Protein AF-A0A940JFJ9-F1 (afdb_monomer_lite)

Secondary structure (DSSP, 8-state):
-EEEEE---SS--SEEEEGGGT-EEEEEETTEEEEEE---TT--SSEEEEEEE-SSEEEEEEEEEEEETTS-EEEEEEEEEEEE------EEE---TT---SS---SEEEEEESS-TT-EEEEEEEEEEEEEETTEEEEEEEEEETTT--EEEEEEETTEEEEEE--EETTTEEBPPEEEEEEETTPPTT-EEEPPPEEEP-TTS--EEEEEEEEEEEEEEEEEETTEEEEEEEEEEEEEEEE-TT-SS-EEEEEEEEEEETTTEEEEEEETTTTEEEEEEEEE-

pLDDT: mean 87.69, std 10.54, range [45.31, 98.44]

Structure (mmCIF, N/CA/C/O backbone):
data_AF-A0A940JFJ9-F1
#
_entry.id   AF-A0A940JFJ9-F1
#
loop_
_atom_site.group_PDB
_atom_site.id
_atom_site.type_symbol
_atom_site.label_atom_id
_atom_site.label_alt_id
_atom_site.label_comp_id
_atom_site.label_asym_id
_atom_site.label_entity_id
_atom_site.label_seq_id
_atom_site.pdbx_PDB_ins_code
_atom_site.Cartn_x
_atom_site.Cartn_y
_atom_site.Cartn_z
_atom_site.occupancy
_atom_site.B_iso_or_equiv
_atom_site.auth_seq_id
_atom_site.auth_comp_id
_atom_site.auth_asym_id
_atom_site.auth_atom_id
_atom_site.pdbx_PDB_model_num
ATOM 1 N N . GLY A 1 1 ? 22.884 16.851 -23.089 1.00 80.44 1 GLY A N 1
ATOM 2 C CA . GLY A 1 1 ? 22.013 16.119 -24.016 1.00 80.44 1 GLY A CA 1
ATOM 3 C C . GLY A 1 1 ? 21.448 14.901 -23.327 1.00 80.44 1 GLY A C 1
ATOM 4 O O . GLY A 1 1 ? 22.130 14.326 -22.488 1.00 80.44 1 GLY A O 1
ATOM 5 N N . GLN A 1 2 ? 20.221 14.538 -23.663 1.00 87.56 2 GLN A N 1
ATOM 6 C CA . GLN A 1 2 ? 19.547 13.307 -23.279 1.00 87.56 2 GLN A CA 1
ATOM 7 C C . GLN A 1 2 ? 19.287 12.516 -24.560 1.00 87.56 2 GLN A C 1
ATOM 9 O O . GLN A 1 2 ? 18.820 13.086 -25.545 1.00 87.56 2 GLN A O 1
ATOM 14 N N . ILE A 1 3 ? 19.615 11.227 -24.543 1.00 88.69 3 ILE A N 1
ATOM 15 C CA . ILE A 1 3 ? 19.214 10.278 -25.581 1.00 88.69 3 ILE A CA 1
ATOM 16 C C . ILE A 1 3 ? 18.091 9.434 -24.991 1.00 88.69 3 ILE A C 1
ATOM 18 O O . ILE A 1 3 ? 18.230 8.927 -23.878 1.00 88.69 3 ILE A O 1
ATOM 22 N N . ILE A 1 4 ? 16.993 9.309 -25.723 1.00 89.00 4 ILE A N 1
ATOM 23 C CA . ILE A 1 4 ? 15.856 8.471 -25.360 1.00 89.00 4 ILE A CA 1
ATOM 24 C C . ILE A 1 4 ? 15.692 7.439 -26.468 1.00 89.00 4 ILE A C 1
ATOM 26 O O . ILE A 1 4 ? 15.600 7.801 -27.641 1.00 89.00 4 ILE A O 1
ATOM 30 N N . PHE A 1 5 ? 15.660 6.172 -26.070 1.00 89.12 5 PHE A N 1
ATOM 31 C CA . PHE A 1 5 ? 15.259 5.061 -26.919 1.00 89.12 5 PHE A CA 1
ATOM 32 C C . PHE A 1 5 ? 13.958 4.493 -26.370 1.00 89.12 5 PHE A C 1
ATOM 34 O O . PHE A 1 5 ? 13.833 4.301 -25.159 1.00 89.12 5 PHE A O 1
ATOM 41 N N . GLN A 1 6 ? 13.015 4.207 -27.252 1.00 87.94 6 GLN A N 1
ATOM 42 C CA . GLN A 1 6 ? 11.819 3.440 -26.937 1.00 87.94 6 GLN A CA 1
ATOM 43 C C . GLN A 1 6 ? 11.786 2.247 -27.886 1.00 87.94 6 GLN A C 1
ATOM 45 O O . GLN A 1 6 ? 11.961 2.420 -29.084 1.00 87.94 6 GLN A O 1
ATOM 50 N N . ILE A 1 7 ? 11.625 1.047 -27.339 1.00 85.06 7 ILE A N 1
ATOM 51 C CA . ILE A 1 7 ? 11.418 -0.200 -28.078 1.00 85.06 7 ILE A CA 1
ATOM 52 C C . ILE A 1 7 ? 10.216 -0.847 -27.400 1.00 85.06 7 ILE A C 1
ATOM 54 O O . ILE A 1 7 ? 10.224 -0.979 -26.173 1.00 85.06 7 ILE A O 1
ATOM 58 N N . ALA A 1 8 ? 9.176 -1.180 -28.156 1.00 80.19 8 ALA A N 1
ATOM 59 C CA . ALA A 1 8 ? 7.998 -1.850 -27.621 1.00 80.19 8 ALA A CA 1
ATOM 60 C C . ALA A 1 8 ? 7.943 -3.272 -28.182 1.00 80.19 8 ALA A C 1
ATOM 62 O O . ALA A 1 8 ? 7.545 -3.485 -29.322 1.00 80.19 8 ALA A O 1
ATOM 63 N N . ASP A 1 9 ? 8.373 -4.223 -27.358 1.00 78.88 9 ASP A N 1
ATOM 64 C CA . ASP A 1 9 ? 8.372 -5.652 -27.653 1.00 78.88 9 ASP A CA 1
ATOM 65 C C . ASP A 1 9 ? 7.968 -6.419 -26.383 1.00 78.88 9 ASP A C 1
ATOM 67 O O . ASP A 1 9 ? 8.260 -5.973 -25.267 1.00 78.88 9 ASP A O 1
ATOM 71 N N . ASP A 1 10 ? 7.291 -7.553 -26.554 1.00 74.25 10 ASP A N 1
ATOM 72 C CA . ASP A 1 10 ? 6.872 -8.438 -25.462 1.00 74.25 10 ASP A CA 1
ATOM 73 C C . ASP A 1 10 ? 8.070 -9.212 -24.877 1.00 74.25 10 ASP A C 1
ATOM 75 O O . ASP A 1 10 ? 8.037 -9.602 -23.707 1.00 74.25 10 ASP A O 1
ATOM 79 N N . ASP A 1 11 ? 9.132 -9.419 -25.667 1.00 81.44 11 ASP A N 1
ATOM 80 C CA . ASP A 1 11 ? 10.350 -10.130 -25.255 1.00 81.44 11 ASP A CA 1
ATOM 81 C C . ASP A 1 11 ? 11.618 -9.437 -25.783 1.00 81.44 11 ASP A C 1
ATOM 83 O O . ASP A 1 11 ? 12.188 -9.798 -26.813 1.00 81.44 11 ASP A O 1
ATOM 87 N N . LEU A 1 12 ? 12.069 -8.402 -25.065 1.00 86.44 12 LEU A N 1
ATOM 88 C CA . LEU A 1 12 ? 13.264 -7.645 -25.436 1.00 86.44 12 LEU A CA 1
ATOM 89 C C . LEU A 1 12 ? 14.525 -8.530 -25.391 1.00 86.44 12 LEU A C 1
ATOM 91 O O . LEU A 1 12 ? 15.038 -8.863 -24.321 1.00 86.44 12 LEU A O 1
ATOM 95 N N . ALA A 1 13 ? 15.085 -8.830 -26.562 1.00 92.00 13 ALA A N 1
ATOM 96 C CA . ALA A 1 13 ? 16.265 -9.672 -26.738 1.00 92.00 13 ALA A CA 1
ATOM 97 C C . ALA A 1 13 ? 17.422 -8.962 -27.472 1.00 92.00 13 ALA A C 1
ATOM 99 O O . ALA A 1 13 ? 17.298 -7.859 -28.009 1.00 92.00 13 ALA A O 1
ATOM 100 N N . VAL A 1 14 ? 18.587 -9.613 -27.523 1.00 95.38 14 VAL A N 1
ATOM 101 C CA . VAL A 1 14 ? 19.676 -9.213 -28.431 1.00 95.38 14 VAL A CA 1
ATOM 102 C C . VAL A 1 14 ? 19.172 -9.337 -29.870 1.00 95.38 14 VAL A C 1
ATOM 104 O O . VAL A 1 14 ? 18.729 -10.406 -30.285 1.00 95.38 14 VAL A O 1
ATOM 107 N N . GLY A 1 15 ? 19.243 -8.251 -30.635 1.00 95.50 15 GLY A N 1
ATOM 108 C CA . GLY A 1 15 ? 18.590 -8.164 -31.938 1.00 95.50 15 GLY A CA 1
ATOM 109 C C . GLY A 1 15 ? 18.640 -6.760 -32.526 1.00 95.50 15 GLY A C 1
ATOM 110 O O . GLY A 1 15 ? 19.193 -5.844 -31.921 1.00 95.50 15 GLY A O 1
ATOM 111 N N . THR A 1 16 ? 18.094 -6.601 -33.730 1.00 95.00 16 THR A N 1
ATOM 112 C CA . THR A 1 16 ? 17.935 -5.294 -34.382 1.00 95.00 16 THR A CA 1
ATOM 113 C C . THR A 1 16 ? 16.458 -4.963 -34.472 1.00 95.00 16 THR A C 1
ATOM 115 O O . THR A 1 16 ? 15.696 -5.784 -34.967 1.00 95.00 16 THR A O 1
ATOM 118 N N . TYR A 1 17 ? 16.110 -3.766 -34.018 1.00 93.06 17 TYR A N 1
ATOM 119 C CA . TYR A 1 17 ? 14.763 -3.222 -33.954 1.00 93.06 17 TYR A CA 1
ATOM 120 C C . TYR A 1 17 ? 14.680 -2.012 -34.871 1.00 93.06 17 TYR A C 1
ATOM 122 O O . TYR A 1 17 ? 15.578 -1.164 -34.875 1.00 93.06 17 TYR A O 1
ATOM 130 N N . THR A 1 18 ? 13.614 -1.936 -35.645 1.00 91.94 18 THR A N 1
ATOM 131 C CA . THR A 1 18 ? 13.331 -0.862 -36.597 1.00 91.94 18 THR A CA 1
ATOM 132 C C . THR A 1 18 ? 12.047 -0.132 -36.215 1.00 91.94 18 THR A C 1
ATOM 134 O O . THR A 1 18 ? 11.383 -0.499 -35.248 1.00 91.94 18 THR A O 1
ATOM 137 N N . ASP A 1 19 ? 11.682 0.920 -36.944 1.00 81.00 19 ASP A N 1
ATOM 138 C CA . ASP A 1 19 ? 10.428 1.646 -36.693 1.00 81.00 19 ASP A CA 1
ATOM 139 C C . ASP A 1 19 ? 9.185 0.741 -36.843 1.00 81.00 19 ASP A C 1
ATOM 141 O O . ASP A 1 19 ? 8.209 0.904 -36.112 1.00 81.00 19 ASP A O 1
ATOM 145 N N . ASP A 1 20 ? 9.248 -0.281 -37.711 1.00 80.94 20 ASP A N 1
ATOM 146 C CA . ASP A 1 20 ? 8.206 -1.317 -37.816 1.00 80.94 20 ASP A CA 1
ATOM 147 C C . ASP A 1 20 ? 8.085 -2.148 -36.516 1.00 80.94 20 ASP A C 1
ATOM 149 O O . ASP A 1 20 ? 6.995 -2.615 -36.183 1.00 80.94 20 ASP A O 1
ATOM 153 N N . ASP A 1 21 ? 9.169 -2.246 -35.737 1.00 71.44 21 ASP A N 1
ATOM 154 C CA . ASP A 1 21 ? 9.233 -2.861 -34.400 1.00 71.44 21 ASP A CA 1
ATOM 155 C C . ASP A 1 21 ? 9.002 -1.826 -33.278 1.00 71.44 21 ASP A C 1
ATOM 157 O O . ASP A 1 21 ? 9.415 -2.014 -32.132 1.00 71.44 21 ASP A O 1
ATOM 161 N N . GLN A 1 22 ? 8.384 -0.685 -33.611 1.00 81.12 22 GLN A N 1
ATOM 162 C CA . GLN A 1 22 ? 8.119 0.428 -32.693 1.00 81.12 22 GLN A CA 1
ATOM 163 C C . GLN A 1 22 ? 9.391 0.988 -32.025 1.00 81.12 22 GLN A C 1
ATOM 165 O O . GLN A 1 22 ? 9.341 1.501 -30.901 1.00 81.12 22 GLN A O 1
ATOM 170 N N . ALA A 1 23 ? 10.538 0.900 -32.707 1.00 87.50 23 ALA A N 1
ATOM 171 C CA . ALA A 1 23 ? 11.784 1.493 -32.245 1.00 87.50 23 ALA A CA 1
ATOM 172 C C . ALA A 1 23 ? 11.816 3.000 -32.539 1.00 87.50 23 ALA A C 1
ATOM 174 O O . ALA A 1 23 ? 11.765 3.434 -33.687 1.00 87.50 23 ALA A O 1
ATOM 175 N N . TYR A 1 24 ? 11.975 3.811 -31.498 1.00 91.38 24 TYR A N 1
ATOM 176 C CA . TYR A 1 24 ? 11.951 5.267 -31.580 1.00 91.38 24 TYR A CA 1
ATOM 177 C C . TYR A 1 24 ? 13.166 5.896 -30.891 1.00 91.38 24 TYR A C 1
ATOM 179 O O . TYR A 1 24 ? 13.630 5.424 -29.848 1.00 91.38 24 TYR A O 1
ATOM 187 N N . PHE A 1 25 ? 13.689 6.975 -31.479 1.00 94.38 25 PHE A N 1
ATOM 188 C CA . PHE A 1 25 ? 14.865 7.699 -31.000 1.00 94.38 25 PHE A CA 1
ATOM 189 C C . PHE A 1 25 ? 14.593 9.192 -30.865 1.00 94.38 25 PHE A C 1
ATOM 191 O O . PHE A 1 25 ? 14.074 9.822 -31.786 1.00 94.38 25 PHE A O 1
ATOM 198 N N . VAL A 1 26 ? 15.062 9.778 -29.760 1.00 95.19 26 VAL A N 1
ATOM 199 C CA . VAL A 1 26 ? 15.110 11.232 -29.553 1.00 95.19 26 VAL A CA 1
ATOM 200 C C . VAL A 1 26 ? 16.453 11.642 -28.966 1.00 95.19 26 VAL A C 1
ATOM 202 O O . VAL A 1 26 ? 16.927 11.060 -27.989 1.00 95.19 26 VAL A O 1
ATOM 205 N N . TYR A 1 27 ? 17.024 12.716 -29.506 1.00 94.75 27 TYR A N 1
ATOM 206 C CA . TYR A 1 27 ? 18.075 13.492 -28.860 1.00 94.75 27 TYR A CA 1
ATOM 207 C C . TYR A 1 27 ? 17.550 14.869 -28.462 1.00 94.75 27 TYR A C 1
ATOM 209 O O . TYR A 1 27 ? 17.096 15.636 -29.316 1.00 94.75 27 TYR A O 1
ATOM 217 N N . ALA A 1 28 ? 17.668 15.206 -27.178 1.00 93.25 28 ALA A N 1
ATOM 218 C CA . ALA A 1 28 ? 17.248 16.493 -26.636 1.00 93.25 28 ALA A CA 1
ATOM 219 C C . ALA A 1 28 ? 18.367 17.196 -25.853 1.00 93.25 28 ALA A C 1
ATOM 221 O O . ALA A 1 28 ? 19.165 16.564 -25.161 1.00 93.25 28 ALA A O 1
ATOM 222 N N . GLU A 1 29 ? 18.410 18.524 -25.892 1.00 93.75 29 GLU A N 1
ATOM 223 C CA . GLU A 1 29 ? 19.257 19.353 -25.026 1.00 93.75 29 GLU A CA 1
ATOM 224 C C . GLU A 1 29 ? 18.399 20.391 -24.316 1.00 93.75 29 GLU A C 1
ATOM 226 O O . GLU A 1 29 ? 17.598 21.066 -24.950 1.00 93.75 29 GLU A O 1
ATOM 231 N N . ASN A 1 30 ? 18.552 20.521 -22.993 1.00 92.12 30 ASN A N 1
ATOM 232 C CA . ASN A 1 30 ? 17.762 21.458 -22.183 1.00 92.12 30 ASN A CA 1
ATOM 233 C C . ASN A 1 30 ? 16.245 21.335 -22.441 1.00 92.12 30 ASN A C 1
ATOM 235 O O . ASN A 1 30 ? 15.552 22.338 -22.565 1.00 92.12 30 ASN A O 1
ATOM 239 N N . GLN A 1 31 ? 15.751 20.091 -22.536 1.00 88.50 31 GLN A N 1
ATOM 240 C CA . GLN A 1 31 ? 14.354 19.734 -22.846 1.00 88.50 31 GLN A CA 1
ATOM 241 C C . GLN A 1 31 ? 13.875 20.091 -24.267 1.00 88.50 31 GLN A C 1
ATOM 243 O O . GLN A 1 31 ? 12.711 19.876 -24.590 1.00 88.50 31 GLN A O 1
ATOM 248 N N . GLN A 1 32 ? 14.751 20.583 -25.144 1.00 93.25 32 GLN A N 1
ATOM 249 C CA . GLN A 1 32 ? 14.435 20.836 -26.546 1.00 93.25 32 GLN A CA 1
ATOM 250 C C . GLN A 1 32 ? 14.875 19.656 -27.416 1.00 93.25 32 GLN A C 1
ATOM 252 O O . GLN A 1 32 ? 16.050 19.287 -27.409 1.00 93.25 32 GLN A O 1
ATOM 257 N N . ILE A 1 33 ? 13.946 19.092 -28.193 1.00 94.00 33 ILE A N 1
ATOM 258 C CA . ILE A 1 33 ? 14.245 18.054 -29.188 1.00 94.00 33 ILE A CA 1
ATOM 259 C C . ILE A 1 33 ? 15.094 18.667 -30.303 1.00 94.00 33 ILE A C 1
ATOM 261 O O . ILE A 1 33 ? 14.720 19.673 -30.908 1.00 94.00 33 ILE A O 1
ATOM 265 N N . LEU A 1 34 ? 16.248 18.058 -30.558 1.00 96.06 34 LEU A N 1
ATOM 266 C CA . LEU A 1 34 ? 17.166 18.459 -31.620 1.00 96.06 34 LEU A CA 1
ATOM 267 C C . LEU A 1 34 ? 17.129 17.488 -32.795 1.00 96.06 34 LEU A C 1
ATOM 269 O O . LEU A 1 34 ? 17.224 17.939 -33.934 1.00 96.06 34 LEU A O 1
ATOM 273 N N . TYR A 1 35 ? 16.989 16.189 -32.516 1.00 96.50 35 TYR A N 1
ATOM 274 C CA . TYR A 1 35 ? 16.849 15.145 -33.526 1.00 96.50 35 TYR A CA 1
ATOM 275 C C . TYR A 1 35 ? 15.858 14.078 -33.066 1.00 96.50 35 TYR A C 1
ATOM 277 O O . TYR A 1 35 ? 15.867 13.704 -31.893 1.00 96.50 35 TYR A O 1
ATOM 285 N N . GLU A 1 36 ? 15.075 13.547 -33.996 1.00 96.31 36 GLU A N 1
ATOM 286 C CA . GLU A 1 36 ? 14.170 12.414 -33.775 1.00 96.31 36 GLU A CA 1
ATOM 287 C C . GLU A 1 36 ? 14.213 11.448 -34.967 1.00 96.31 36 GLU A C 1
ATOM 289 O O . GLU A 1 36 ? 14.484 11.869 -36.098 1.00 96.31 36 GLU A O 1
ATOM 294 N N . SER A 1 37 ? 13.981 10.153 -34.738 1.00 93.50 37 SER A N 1
ATOM 295 C CA . SER A 1 37 ? 13.712 9.228 -35.846 1.00 93.50 37 SER A CA 1
ATOM 296 C C . SER A 1 37 ? 12.398 9.617 -36.533 1.00 93.50 37 SER A C 1
ATOM 298 O O . SER A 1 37 ? 11.518 10.219 -35.923 1.00 93.50 37 SER A O 1
ATOM 300 N N . VAL A 1 38 ? 12.272 9.334 -37.830 1.00 88.44 38 VAL A N 1
ATOM 301 C CA . VAL A 1 38 ? 11.065 9.671 -38.600 1.00 88.44 38 VAL A CA 1
ATOM 302 C C . VAL A 1 38 ? 10.091 8.498 -38.516 1.00 88.44 38 VAL A C 1
ATOM 304 O O . VAL A 1 38 ? 10.350 7.499 -39.185 1.00 88.44 38 VAL A O 1
ATOM 307 N N . PRO A 1 39 ? 8.983 8.592 -37.762 1.00 81.19 39 PRO A N 1
ATOM 308 C CA . PRO A 1 39 ? 8.027 7.498 -37.702 1.00 81.19 39 PRO A CA 1
ATOM 309 C C . PRO A 1 39 ? 7.267 7.380 -39.028 1.00 81.19 39 PRO A C 1
ATOM 311 O O . PRO A 1 39 ? 6.856 8.388 -39.620 1.00 81.19 39 PRO A O 1
ATOM 314 N N . GLY A 1 40 ? 7.037 6.161 -39.496 1.00 78.12 40 GLY A N 1
ATOM 315 C CA . GLY A 1 40 ? 6.205 5.884 -40.656 1.00 78.12 40 GLY A CA 1
ATOM 316 C C . GLY A 1 40 ? 6.156 4.394 -41.001 1.00 78.12 40 GLY A C 1
ATOM 317 O O . GLY A 1 40 ? 7.198 3.749 -41.044 1.00 78.12 40 GLY A O 1
ATOM 318 N N . PRO A 1 41 ? 4.973 3.841 -41.323 1.00 72.25 41 PRO A N 1
ATOM 319 C CA . PRO A 1 41 ? 4.853 2.431 -41.686 1.00 72.25 41 PRO A CA 1
ATOM 320 C C . PRO A 1 41 ? 5.759 2.087 -42.878 1.00 72.25 41 PRO A C 1
ATOM 322 O O . PRO A 1 41 ? 5.672 2.733 -43.930 1.00 72.25 41 PRO A O 1
ATOM 325 N N . GLY A 1 42 ? 6.611 1.071 -42.716 1.00 75.12 42 GLY A N 1
ATOM 326 C CA . GLY A 1 42 ? 7.597 0.642 -43.708 1.00 75.12 42 GLY A CA 1
ATOM 327 C C . GLY A 1 42 ? 8.889 1.465 -43.730 1.00 75.12 42 GLY A C 1
ATOM 328 O O . GLY A 1 42 ? 9.678 1.321 -44.669 1.00 75.12 42 GLY A O 1
ATOM 329 N N . ASN A 1 43 ? 9.118 2.343 -42.748 1.00 79.62 43 ASN A N 1
ATOM 330 C CA . ASN A 1 43 ? 10.373 3.075 -42.616 1.00 79.62 43 ASN A CA 1
ATOM 331 C C . ASN A 1 43 ? 11.409 2.271 -41.817 1.00 79.62 43 ASN A C 1
ATOM 333 O O . ASN A 1 43 ? 11.560 2.427 -40.612 1.00 79.62 43 ASN A O 1
ATOM 337 N N . THR A 1 44 ? 12.201 1.455 -42.503 1.00 83.75 44 THR A N 1
ATOM 338 C CA . THR A 1 44 ? 13.277 0.677 -41.868 1.00 83.75 44 THR A CA 1
ATOM 339 C C . THR A 1 44 ? 14.621 1.415 -41.832 1.00 83.75 44 THR A C 1
ATOM 341 O O . THR A 1 44 ? 15.660 0.776 -41.669 1.00 83.75 44 THR A O 1
ATOM 344 N N . ASP A 1 45 ? 14.649 2.729 -42.081 1.00 91.12 45 ASP A N 1
ATOM 345 C CA . ASP A 1 45 ? 15.908 3.472 -42.225 1.00 91.12 45 ASP A CA 1
ATOM 346 C C . ASP A 1 45 ? 16.616 3.709 -40.886 1.00 91.12 45 ASP A C 1
ATOM 348 O O . ASP A 1 45 ? 17.845 3.733 -40.836 1.00 91.12 45 ASP A O 1
ATOM 352 N N . PHE A 1 46 ? 15.856 3.851 -39.795 1.00 94.38 46 PHE A N 1
ATOM 353 C CA . PHE A 1 46 ? 16.414 3.915 -38.448 1.00 94.38 46 PHE A CA 1
ATOM 354 C C . PHE A 1 46 ? 16.335 2.557 -37.758 1.00 94.38 46 PHE A C 1
ATOM 356 O O . PHE A 1 46 ? 15.288 1.912 -37.735 1.00 94.38 46 PHE A O 1
ATOM 363 N N . SER A 1 47 ? 17.453 2.139 -37.171 1.00 95.00 47 SER A N 1
ATOM 364 C CA . SER A 1 47 ? 17.586 0.860 -36.487 1.00 95.00 47 SER A CA 1
ATOM 365 C C . SER A 1 47 ? 18.346 1.005 -35.175 1.00 95.00 47 SER A C 1
ATOM 367 O O . SER A 1 47 ? 19.378 1.684 -35.117 1.00 95.00 47 SER A O 1
ATOM 369 N N . ILE A 1 48 ? 17.888 0.295 -34.150 1.00 95.38 48 ILE A N 1
ATOM 370 C CA . ILE A 1 48 ? 18.577 0.107 -32.874 1.00 95.38 48 ILE A CA 1
ATOM 371 C C . ILE A 1 48 ? 18.982 -1.362 -32.789 1.00 95.38 48 ILE A C 1
ATOM 373 O O . ILE A 1 48 ? 18.133 -2.245 -32.824 1.00 95.38 48 ILE A O 1
ATOM 377 N N . THR A 1 49 ? 20.271 -1.645 -32.658 1.00 96.06 49 THR A N 1
ATOM 378 C CA . THR A 1 49 ? 20.778 -3.006 -32.470 1.00 96.06 49 THR A CA 1
ATOM 379 C C . THR A 1 49 ? 21.231 -3.174 -31.034 1.00 96.06 49 THR A C 1
ATOM 381 O O . THR A 1 49 ? 22.225 -2.580 -30.622 1.00 96.06 49 THR A O 1
ATOM 384 N N . ILE A 1 50 ? 20.536 -4.015 -30.277 1.00 96.12 50 ILE A N 1
ATOM 385 C CA . ILE A 1 50 ? 20.981 -4.442 -28.956 1.00 96.12 50 ILE A CA 1
ATOM 386 C C . ILE A 1 50 ? 22.020 -5.544 -29.146 1.00 96.12 50 ILE A C 1
ATOM 388 O O . ILE A 1 50 ? 21.712 -6.597 -29.699 1.00 96.12 50 ILE A O 1
ATOM 392 N N . THR A 1 51 ? 23.249 -5.311 -28.688 1.00 97.06 51 THR A N 1
ATOM 393 C CA . THR A 1 51 ? 24.362 -6.267 -28.814 1.00 97.06 51 THR A CA 1
ATOM 394 C C . THR A 1 51 ? 24.607 -7.067 -27.540 1.00 97.06 51 THR A C 1
ATOM 396 O O . THR A 1 51 ? 25.161 -8.162 -27.607 1.00 97.06 51 THR A O 1
ATOM 399 N N . ALA A 1 52 ? 24.211 -6.529 -26.385 1.00 94.62 52 ALA A N 1
ATOM 400 C CA . ALA A 1 52 ? 24.301 -7.211 -25.102 1.00 94.62 52 ALA A CA 1
ATOM 401 C C . ALA A 1 52 ? 23.192 -6.734 -24.157 1.00 94.62 52 ALA A C 1
ATOM 403 O O . ALA A 1 52 ? 22.890 -5.542 -24.089 1.00 94.62 52 ALA A O 1
ATOM 404 N N . ILE A 1 53 ? 22.620 -7.683 -23.420 1.00 91.56 53 ILE A N 1
ATOM 405 C CA . ILE A 1 53 ? 21.685 -7.456 -22.318 1.00 91.56 53 ILE A CA 1
ATOM 406 C C . ILE A 1 53 ? 22.187 -8.301 -21.151 1.00 91.56 53 ILE A C 1
ATOM 408 O O . ILE A 1 53 ? 22.444 -9.495 -21.318 1.00 91.56 53 ILE A O 1
ATOM 412 N N . ASP A 1 54 ? 22.324 -7.693 -19.981 1.00 86.75 54 ASP A N 1
ATOM 413 C CA . ASP A 1 54 ? 22.506 -8.409 -18.723 1.00 86.75 54 ASP A CA 1
ATOM 414 C C . ASP A 1 54 ? 21.481 -7.933 -17.679 1.00 86.75 54 ASP A C 1
ATOM 416 O O . ASP A 1 54 ? 20.504 -7.267 -18.009 1.00 86.75 54 ASP A O 1
ATOM 420 N N . SER A 1 55 ? 21.656 -8.316 -16.413 1.00 73.88 55 SER A N 1
ATOM 421 C CA . SER A 1 55 ? 20.709 -7.962 -15.342 1.00 73.88 55 SER A CA 1
ATOM 422 C C . SER A 1 55 ? 20.736 -6.483 -14.936 1.00 73.88 55 SER A C 1
ATOM 424 O O . SER A 1 55 ? 19.831 -6.039 -14.233 1.00 73.88 55 SER A O 1
ATOM 426 N N . PHE A 1 56 ? 21.742 -5.715 -15.360 1.00 78.31 56 PHE A N 1
ATOM 427 C CA . PHE A 1 56 ? 21.961 -4.331 -14.933 1.00 78.31 56 PHE A CA 1
ATOM 428 C C . PHE A 1 56 ? 22.117 -3.351 -16.093 1.00 78.31 56 PHE A C 1
ATOM 430 O O . PHE A 1 56 ? 22.051 -2.139 -15.884 1.00 78.31 56 PHE A O 1
ATOM 437 N N . SER A 1 57 ? 22.367 -3.830 -17.307 1.00 88.25 57 SER A N 1
ATOM 438 C CA . SER A 1 57 ? 22.725 -2.979 -18.428 1.00 88.25 57 SER A CA 1
ATOM 439 C C . SER A 1 57 ? 22.299 -3.532 -19.779 1.00 88.25 57 SER A C 1
ATOM 441 O O . SER A 1 57 ? 22.142 -4.734 -19.989 1.00 88.25 57 SER A O 1
ATOM 443 N N . ILE A 1 58 ? 22.105 -2.591 -20.693 1.00 92.31 58 ILE A N 1
ATOM 444 C CA . ILE A 1 58 ? 21.806 -2.818 -22.095 1.00 92.31 58 ILE A CA 1
ATOM 445 C C . ILE A 1 58 ? 22.806 -2.017 -22.920 1.00 92.31 58 ILE A C 1
ATOM 447 O O . ILE A 1 58 ? 23.022 -0.824 -22.684 1.00 92.31 58 ILE A O 1
ATOM 451 N N . GLU A 1 59 ? 23.439 -2.674 -23.879 1.00 95.94 59 GLU A N 1
ATOM 452 C CA . GLU A 1 59 ? 24.436 -2.069 -24.753 1.00 95.94 59 GLU A CA 1
ATOM 453 C C . GLU A 1 59 ? 24.108 -2.369 -26.206 1.00 95.94 59 GLU A C 1
ATOM 455 O O . GLU A 1 59 ? 23.632 -3.456 -26.550 1.00 95.94 59 GLU A O 1
ATOM 460 N N . GLY A 1 60 ? 24.402 -1.409 -27.072 1.00 96.81 60 GLY A N 1
ATOM 461 C CA . GLY A 1 60 ? 24.101 -1.559 -28.478 1.00 96.81 60 GLY A CA 1
ATOM 462 C C . GLY A 1 60 ? 24.585 -0.420 -29.350 1.00 96.81 60 GLY A C 1
ATOM 463 O O . GLY A 1 60 ? 25.313 0.488 -28.929 1.00 96.81 60 GLY A O 1
ATOM 464 N N . THR A 1 61 ? 24.141 -0.483 -30.595 1.00 97.31 61 THR A N 1
ATOM 465 C CA . THR A 1 61 ? 24.391 0.517 -31.623 1.00 97.31 61 THR A CA 1
ATOM 466 C C . THR A 1 61 ? 23.085 1.062 -32.173 1.00 97.31 61 THR A C 1
ATOM 468 O O . THR A 1 61 ? 22.037 0.433 -32.056 1.00 97.31 61 THR A O 1
ATOM 471 N N . PHE A 1 62 ? 23.136 2.230 -32.799 1.00 96.44 62 PHE A N 1
ATOM 472 C CA . PHE A 1 62 ? 22.013 2.780 -33.545 1.00 96.44 62 PHE A CA 1
ATOM 473 C C . PHE A 1 62 ? 22.505 3.523 -34.784 1.00 96.44 62 PHE A C 1
ATOM 475 O O . PHE A 1 62 ? 23.578 4.138 -34.785 1.00 96.44 62 PHE A O 1
ATOM 482 N N . SER A 1 63 ? 21.715 3.470 -35.846 1.00 96.81 63 SER A N 1
ATOM 483 C CA . SER A 1 63 ? 22.023 4.111 -37.121 1.00 96.81 63 SER A CA 1
ATOM 484 C C . SER A 1 63 ? 20.748 4.435 -37.881 1.00 96.81 63 SER A C 1
ATOM 486 O O . SER A 1 63 ? 19.726 3.797 -37.662 1.00 96.81 63 SER A O 1
ATOM 488 N N . GLY A 1 64 ? 20.829 5.406 -38.783 1.00 95.31 64 GLY A N 1
ATOM 489 C CA . GLY A 1 64 ? 19.736 5.797 -39.664 1.00 95.31 64 GLY A CA 1
ATOM 490 C C . GLY A 1 64 ? 19.597 7.299 -39.821 1.00 95.31 64 GLY A C 1
ATOM 491 O O . GLY A 1 64 ? 20.369 8.082 -39.249 1.00 95.31 64 GLY A O 1
ATOM 492 N N . THR A 1 65 ? 18.614 7.709 -40.612 1.00 95.06 65 THR A N 1
ATOM 493 C CA . THR A 1 65 ? 18.290 9.119 -40.806 1.00 95.06 65 THR A CA 1
ATOM 494 C C . THR A 1 65 ? 17.391 9.620 -39.685 1.00 95.06 65 THR A C 1
ATOM 496 O O . THR A 1 65 ? 16.341 9.057 -39.385 1.00 95.06 65 THR A O 1
ATOM 499 N N . VAL A 1 66 ? 17.792 10.739 -39.093 1.00 96.00 66 VAL A N 1
ATOM 500 C CA . VAL A 1 66 ? 17.002 11.491 -38.118 1.00 96.00 66 VAL A CA 1
ATOM 501 C C . VAL A 1 66 ? 16.605 12.842 -38.698 1.00 96.00 66 VAL A C 1
ATOM 503 O O . VAL A 1 66 ? 17.327 13.423 -39.517 1.00 96.00 66 VAL A O 1
ATOM 506 N N . LYS A 1 67 ? 15.458 13.357 -38.265 1.00 96.88 67 LYS A N 1
ATOM 507 C CA . LYS A 1 67 ? 14.956 14.680 -38.624 1.00 96.88 67 LYS A CA 1
ATOM 508 C C . LYS A 1 67 ? 15.366 15.692 -37.560 1.00 96.88 67 LYS A C 1
ATOM 510 O O . LYS A 1 67 ? 15.139 15.480 -36.373 1.00 96.88 67 LYS A O 1
ATOM 515 N N . GLY A 1 68 ? 15.993 16.780 -37.990 1.00 96.38 68 GLY A N 1
ATOM 516 C CA . GLY A 1 68 ? 16.344 17.914 -37.145 1.00 96.38 68 GLY A CA 1
ATOM 517 C C . GLY A 1 68 ? 15.153 18.836 -36.875 1.00 96.38 68 GLY A C 1
ATOM 518 O O . GLY A 1 68 ? 14.167 18.839 -37.615 1.00 96.38 68 GLY A O 1
ATOM 519 N N . ALA A 1 69 ? 15.271 19.687 -35.852 1.00 93.56 69 ALA A N 1
ATOM 520 C CA . ALA A 1 69 ? 14.256 20.697 -35.520 1.00 93.56 69 ALA A CA 1
ATOM 521 C C . ALA A 1 69 ? 13.952 21.685 -36.673 1.00 93.56 69 ALA A C 1
ATOM 523 O O . ALA A 1 69 ? 12.861 22.244 -36.750 1.00 93.56 69 ALA A O 1
ATOM 524 N N . ASP A 1 70 ? 14.898 21.880 -37.594 1.00 94.56 70 ASP A N 1
ATOM 525 C CA . ASP A 1 70 ? 14.763 22.688 -38.814 1.00 94.56 70 ASP A CA 1
ATOM 526 C C . ASP A 1 70 ? 14.210 21.897 -40.017 1.00 94.56 70 ASP A C 1
ATOM 528 O O . ASP A 1 70 ? 14.181 22.400 -41.139 1.00 94.56 70 ASP A O 1
ATOM 532 N N . SER A 1 71 ? 13.757 20.659 -39.795 1.00 94.00 71 SER A N 1
ATOM 533 C CA . SER A 1 71 ? 13.346 19.693 -40.823 1.00 94.00 71 SER A CA 1
ATOM 534 C C . SER A 1 71 ? 14.458 19.232 -41.771 1.00 94.00 71 SER A C 1
ATOM 536 O O . SER A 1 71 ? 14.159 18.583 -42.776 1.00 94.00 71 SER A O 1
ATOM 538 N N . SER A 1 72 ? 15.729 19.514 -41.469 1.00 96.06 72 SER A N 1
ATOM 539 C CA . SER A 1 72 ? 16.849 18.893 -42.177 1.00 96.06 72 SER A CA 1
ATOM 540 C C . SER A 1 72 ? 16.992 17.420 -41.788 1.00 96.06 72 SER A C 1
ATOM 542 O O . SER A 1 72 ? 16.609 17.006 -40.694 1.00 96.06 72 SER A O 1
ATOM 544 N N . PHE A 1 73 ? 17.542 16.613 -42.692 1.00 95.81 73 PHE A N 1
ATOM 545 C CA . PHE A 1 73 ? 17.820 15.203 -42.437 1.00 95.81 73 PHE A CA 1
ATOM 546 C C . PHE A 1 73 ? 19.303 15.000 -42.152 1.00 95.81 73 PHE A C 1
ATOM 548 O O . PHE A 1 73 ? 20.162 15.565 -42.837 1.00 95.81 73 PHE A O 1
ATOM 555 N N . LYS A 1 74 ? 19.607 14.172 -41.154 1.00 96.69 74 LYS A N 1
ATOM 556 C CA . LYS A 1 74 ? 20.975 13.838 -40.762 1.00 96.69 74 LYS A CA 1
ATOM 557 C C . LYS A 1 74 ? 21.131 12.333 -40.633 1.00 96.69 74 LYS A C 1
ATOM 559 O O . LYS A 1 74 ? 20.359 11.692 -39.934 1.00 96.69 74 LYS A O 1
ATOM 564 N N . LEU A 1 75 ? 22.166 11.793 -41.267 1.00 96.38 75 LEU A N 1
ATOM 565 C CA . LEU A 1 75 ? 22.535 10.390 -41.127 1.00 96.38 75 LEU A CA 1
ATOM 566 C C . LEU A 1 75 ? 23.394 10.181 -39.873 1.00 96.38 75 LEU A C 1
ATOM 568 O O . LEU A 1 75 ? 24.393 10.880 -39.674 1.00 96.38 75 LEU A O 1
ATOM 572 N N . ILE A 1 76 ? 23.029 9.190 -39.065 1.00 95.81 76 ILE A N 1
ATOM 573 C CA . ILE A 1 76 ? 23.840 8.639 -37.976 1.00 95.81 76 ILE A CA 1
ATOM 574 C C . ILE A 1 76 ? 24.319 7.254 -38.419 1.00 95.81 76 ILE A C 1
ATOM 576 O O . ILE A 1 76 ? 23.500 6.412 -38.763 1.00 95.81 76 ILE A O 1
ATOM 580 N N . SER A 1 77 ? 25.630 7.009 -38.437 1.00 95.06 77 SER A N 1
ATOM 581 C CA . SER A 1 77 ? 26.195 5.781 -39.024 1.00 95.06 77 SER A CA 1
ATOM 582 C C . SER A 1 77 ? 26.827 4.797 -38.033 1.00 95.06 77 SER A C 1
ATOM 584 O O . SER A 1 77 ? 27.025 3.646 -38.398 1.00 95.06 77 SER A O 1
ATOM 586 N N . ASP A 1 78 ? 27.164 5.223 -36.813 1.00 94.25 78 ASP A N 1
ATOM 587 C CA . ASP A 1 78 ? 27.785 4.372 -35.775 1.00 94.25 78 ASP A CA 1
ATOM 588 C C . ASP A 1 78 ? 27.475 4.930 -34.376 1.00 94.25 78 ASP A C 1
ATOM 590 O O . ASP A 1 78 ? 28.363 5.221 -33.570 1.00 94.25 78 ASP A O 1
ATOM 594 N N . GLY A 1 79 ? 26.194 5.195 -34.109 1.00 96.31 79 GLY A N 1
ATOM 595 C CA . GLY A 1 79 ? 25.752 5.569 -32.772 1.00 96.31 79 GLY A CA 1
ATOM 596 C C . GLY A 1 79 ? 25.972 4.402 -31.813 1.00 96.31 79 GLY A C 1
ATOM 597 O O . GLY A 1 79 ? 25.713 3.258 -32.170 1.00 96.31 79 GLY A O 1
ATOM 598 N N . LYS A 1 80 ? 26.447 4.673 -30.595 1.00 96.38 80 LYS A N 1
ATOM 599 C CA . LYS A 1 80 ? 26.651 3.661 -29.545 1.00 96.38 80 LYS A CA 1
ATOM 600 C C . LYS A 1 80 ? 25.934 4.085 -28.287 1.00 96.38 80 LYS A C 1
ATOM 602 O O . LYS A 1 80 ? 25.928 5.272 -27.955 1.00 96.38 80 LYS A O 1
ATOM 607 N N . PHE A 1 81 ? 25.363 3.124 -27.579 1.00 94.19 81 PHE A N 1
ATOM 608 C CA . PHE A 1 81 ? 24.729 3.381 -26.299 1.00 94.19 81 PHE A CA 1
ATOM 609 C C . PHE A 1 81 ? 25.071 2.305 -25.278 1.00 94.19 81 PHE A C 1
ATOM 611 O O . PHE A 1 81 ? 25.324 1.147 -25.606 1.00 94.19 81 PHE A O 1
ATOM 618 N N . LYS A 1 82 ? 25.055 2.736 -24.020 1.00 93.50 82 LYS A N 1
ATOM 619 C CA . LYS A 1 82 ? 25.062 1.887 -22.838 1.00 93.50 82 LYS A CA 1
ATOM 620 C C . LYS A 1 82 ? 24.077 2.494 -21.852 1.00 93.50 82 LYS A C 1
ATOM 622 O O . LYS A 1 82 ? 24.296 3.604 -21.370 1.00 93.50 82 LYS A O 1
ATOM 627 N N . GLY A 1 83 ? 22.980 1.793 -21.615 1.00 86.56 83 GLY A N 1
ATOM 628 C CA . GLY A 1 83 ? 21.983 2.139 -20.612 1.00 86.56 83 GLY A CA 1
ATOM 629 C C . GLY A 1 83 ? 22.129 1.229 -19.403 1.00 86.56 83 GLY A C 1
ATOM 630 O O . GLY A 1 83 ? 22.4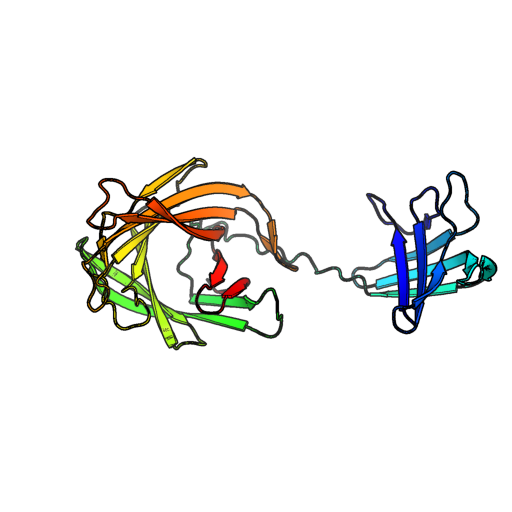61 0.054 -19.545 1.00 86.56 83 GLY A O 1
ATOM 631 N N . LEU A 1 84 ? 21.872 1.759 -18.211 1.00 82.69 84 LEU A N 1
ATOM 632 C CA . LEU A 1 84 ? 21.560 0.903 -17.074 1.00 82.69 84 LEU A CA 1
ATOM 633 C C . LEU A 1 84 ? 20.106 0.482 -17.224 1.00 82.69 84 LEU A C 1
ATOM 635 O O . LEU A 1 84 ? 19.235 1.341 -17.383 1.00 82.69 84 LEU A O 1
ATOM 639 N N . ILE A 1 85 ? 19.842 -0.821 -17.188 1.00 77.44 85 ILE A N 1
ATOM 640 C CA . ILE A 1 85 ? 18.465 -1.264 -17.061 1.00 77.44 85 ILE A CA 1
ATOM 641 C C . ILE A 1 85 ? 18.098 -0.986 -15.617 1.00 77.44 85 ILE A C 1
ATOM 643 O O . ILE A 1 85 ? 18.693 -1.540 -14.693 1.00 77.44 85 ILE A O 1
ATOM 647 N N . SER A 1 86 ? 17.106 -0.127 -15.415 1.00 61.81 86 SER A N 1
ATOM 648 C CA . SER A 1 86 ? 16.428 -0.040 -14.129 1.00 61.81 86 SER A CA 1
ATOM 649 C C . SER A 1 86 ? 15.534 -1.275 -13.964 1.00 61.81 86 SER A C 1
ATOM 651 O O . SER A 1 86 ? 14.324 -1.161 -13.795 1.00 61.81 86 SER A O 1
ATOM 653 N N . TYR A 1 87 ? 16.137 -2.469 -14.022 1.00 50.25 87 TYR A N 1
ATOM 654 C CA . TYR A 1 87 ? 15.590 -3.656 -13.395 1.00 50.25 87 TYR A CA 1
ATOM 655 C C . TYR A 1 87 ? 15.839 -3.431 -11.918 1.00 50.25 87 TYR A C 1
ATOM 657 O O . TYR A 1 87 ? 16.884 -3.738 -11.356 1.00 50.25 87 TYR A O 1
ATOM 665 N N . ALA A 1 88 ? 14.849 -2.839 -11.282 1.00 45.31 88 ALA A N 1
ATOM 666 C CA . ALA A 1 88 ? 14.413 -3.354 -10.013 1.00 45.31 88 ALA A CA 1
ATOM 667 C C . ALA A 1 88 ? 14.566 -4.893 -10.005 1.00 45.31 88 ALA A C 1
ATOM 669 O O . ALA A 1 88 ? 13.776 -5.546 -10.692 1.00 45.31 88 ALA A O 1
ATOM 670 N N . PRO A 1 89 ? 15.568 -5.510 -9.338 1.00 47.19 89 PRO A N 1
ATOM 671 C CA . PRO A 1 89 ? 15.509 -6.949 -9.145 1.00 47.19 89 PRO A CA 1
ATOM 672 C C . PRO A 1 89 ? 14.175 -7.194 -8.464 1.00 47.19 89 PRO A C 1
ATOM 674 O O . PRO A 1 89 ? 13.917 -6.580 -7.432 1.00 47.19 89 PRO A O 1
ATOM 677 N N . VAL A 1 90 ? 13.319 -8.019 -9.065 1.00 51.03 90 VAL A N 1
ATOM 678 C CA . VAL A 1 90 ? 12.067 -8.406 -8.430 1.00 51.03 90 VAL A CA 1
ATOM 679 C C . VAL A 1 90 ? 12.447 -9.181 -7.176 1.00 51.03 90 VAL A C 1
ATOM 681 O O . VAL A 1 90 ? 12.727 -10.380 -7.222 1.00 51.03 90 VAL A O 1
ATOM 684 N N . ILE A 1 91 ? 12.530 -8.481 -6.048 1.00 58.75 91 ILE A N 1
ATOM 685 C CA . ILE A 1 91 ? 12.719 -9.117 -4.755 1.00 58.75 91 ILE A CA 1
ATOM 686 C C . ILE A 1 91 ? 11.375 -9.768 -4.467 1.00 58.75 91 ILE A C 1
ATOM 688 O O . ILE A 1 91 ? 10.386 -9.085 -4.214 1.00 58.75 91 ILE A O 1
ATOM 692 N N . LYS A 1 92 ? 11.319 -11.092 -4.577 1.00 59.12 92 LYS A N 1
ATOM 693 C CA . LYS A 1 92 ? 10.180 -11.853 -4.078 1.00 59.12 92 LYS A CA 1
ATOM 694 C C . LYS A 1 92 ? 10.365 -12.034 -2.584 1.00 59.12 92 LYS A C 1
ATOM 696 O O . LYS A 1 92 ? 11.273 -12.749 -2.161 1.00 59.12 92 LYS A O 1
ATOM 701 N N . ILE A 1 93 ? 9.511 -11.401 -1.792 1.00 65.62 93 ILE A N 1
ATOM 702 C CA . ILE A 1 93 ? 9.392 -11.759 -0.381 1.00 65.62 93 ILE A CA 1
ATOM 703 C C . ILE A 1 93 ? 8.388 -12.904 -0.334 1.00 65.62 93 ILE A C 1
ATOM 705 O O . ILE A 1 93 ? 7.181 -12.686 -0.416 1.00 65.62 93 ILE A O 1
ATOM 709 N N . ALA A 1 94 ? 8.904 -14.134 -0.300 1.00 58.59 94 ALA A N 1
ATOM 710 C CA . ALA A 1 94 ? 8.054 -15.305 -0.163 1.00 58.59 94 ALA A CA 1
ATOM 711 C C . ALA A 1 94 ? 7.382 -15.269 1.223 1.00 58.59 94 ALA A C 1
ATOM 713 O O . ALA A 1 94 ? 8.083 -15.061 2.220 1.00 58.59 94 ALA A O 1
ATOM 714 N N . PRO A 1 95 ? 6.056 -15.459 1.303 1.00 62.81 95 PRO A N 1
ATOM 715 C CA . PRO A 1 95 ? 5.368 -15.567 2.580 1.00 62.81 95 PRO A CA 1
ATOM 716 C C . PRO A 1 95 ? 5.938 -16.741 3.379 1.00 62.81 95 PRO A C 1
ATOM 718 O O . PRO A 1 95 ? 6.344 -17.754 2.804 1.00 62.81 95 PRO A O 1
ATOM 721 N N . ASN A 1 96 ? 5.982 -16.603 4.706 1.00 66.50 96 ASN A N 1
ATOM 722 C CA . ASN A 1 96 ? 6.366 -17.704 5.580 1.00 66.50 96 ASN A CA 1
ATOM 723 C C . ASN A 1 96 ? 5.361 -18.859 5.383 1.00 66.50 96 ASN A C 1
ATOM 725 O O . ASN A 1 96 ? 4.190 -18.674 5.711 1.00 66.50 96 ASN A O 1
ATOM 729 N N . PRO A 1 97 ? 5.770 -20.030 4.858 1.00 62.66 97 PRO A N 1
ATOM 730 C CA . PRO A 1 97 ? 4.838 -21.117 4.553 1.00 62.66 97 PRO A CA 1
ATOM 731 C C . PRO A 1 97 ? 4.155 -21.681 5.804 1.00 62.66 97 PRO A C 1
ATOM 733 O O . PRO A 1 97 ? 3.100 -22.300 5.690 1.00 62.66 97 PRO A O 1
ATOM 736 N N . ASP A 1 98 ? 4.737 -21.448 6.981 1.00 72.88 98 ASP A N 1
ATOM 737 C CA . ASP A 1 98 ? 4.219 -21.928 8.258 1.00 72.88 98 ASP A CA 1
ATOM 738 C C . ASP A 1 98 ? 3.228 -20.946 8.908 1.00 72.88 98 ASP A C 1
ATOM 740 O O . ASP A 1 98 ? 2.701 -21.237 9.982 1.00 72.88 98 ASP A O 1
ATOM 744 N N . ASN A 1 99 ? 2.976 -19.783 8.290 1.00 77.00 99 ASN A N 1
ATOM 745 C CA . ASN A 1 99 ? 2.044 -18.786 8.805 1.00 77.00 99 ASN A CA 1
ATOM 746 C C . ASN A 1 99 ? 1.097 -18.267 7.715 1.00 77.00 99 ASN A C 1
ATOM 748 O O . ASN A 1 99 ? 1.501 -17.551 6.798 1.00 77.00 99 ASN A O 1
ATOM 752 N N . ASP A 1 100 ? -0.184 -18.595 7.853 1.00 84.31 100 ASP A N 1
ATOM 753 C CA . ASP A 1 100 ? -1.253 -18.195 6.943 1.00 84.31 100 ASP A CA 1
ATOM 754 C C . ASP A 1 100 ? -1.935 -16.875 7.337 1.00 84.31 100 ASP A C 1
ATOM 756 O O . ASP A 1 100 ? -2.894 -16.468 6.679 1.00 84.31 100 ASP A O 1
ATOM 760 N N . ASP A 1 101 ? -1.437 -16.182 8.366 1.00 91.50 101 ASP A N 1
ATOM 761 C CA . ASP A 1 101 ? -1.983 -14.909 8.827 1.00 91.50 101 ASP A CA 1
ATOM 762 C C . ASP A 1 101 ? -1.643 -13.740 7.897 1.00 91.50 101 ASP A C 1
ATOM 764 O O . ASP A 1 101 ? -0.471 -13.417 7.698 1.00 91.50 101 ASP A O 1
ATOM 768 N N . TYR A 1 102 ? -2.651 -12.997 7.436 1.00 89.38 102 TYR A N 1
ATOM 769 C CA . TYR A 1 102 ? -2.465 -11.712 6.744 1.00 89.38 102 TYR A CA 1
ATOM 770 C C . TYR A 1 102 ? -1.889 -10.609 7.642 1.00 89.38 102 TYR A C 1
ATOM 772 O O . TYR A 1 102 ? -1.412 -9.596 7.135 1.00 89.38 102 TYR A O 1
ATOM 780 N N . PHE A 1 103 ? -1.908 -10.780 8.967 1.00 88.69 103 PHE A N 1
ATOM 781 C CA . PHE A 1 103 ? -1.315 -9.836 9.912 1.00 88.69 103 PHE A CA 1
ATOM 782 C C . PHE A 1 103 ? -0.441 -10.540 10.949 1.00 88.69 103 PHE A C 1
ATOM 784 O O . PHE A 1 103 ? -0.832 -10.764 12.091 1.00 88.69 103 PHE A O 1
ATOM 791 N N . GLN A 1 104 ? 0.781 -10.890 10.555 1.00 85.88 104 GLN A N 1
ATOM 792 C CA . GLN A 1 104 ? 1.739 -11.451 11.500 1.00 85.88 104 GLN A CA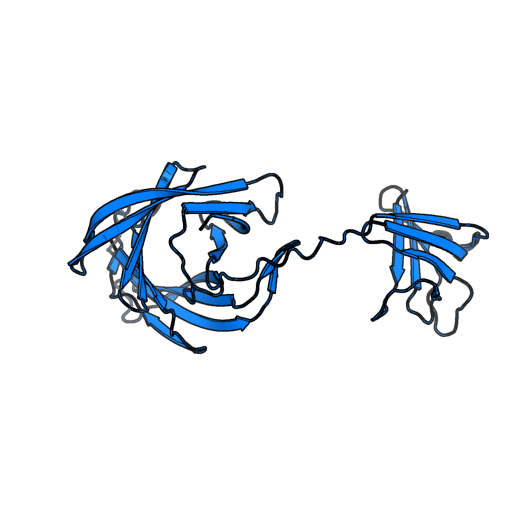 1
ATOM 793 C C . GLN A 1 104 ? 2.252 -10.357 12.438 1.00 85.88 104 GLN A C 1
ATOM 795 O O . GLN A 1 104 ? 2.863 -9.404 11.977 1.00 85.88 104 GLN A O 1
ATOM 800 N N . MET A 1 105 ? 2.084 -10.514 13.752 1.00 83.56 105 MET A N 1
ATOM 801 C CA . MET A 1 105 ? 2.663 -9.612 14.760 1.00 83.56 105 MET A CA 1
ATOM 802 C C . MET A 1 105 ? 4.172 -9.846 14.901 1.00 83.56 105 MET A C 1
ATOM 804 O O . MET A 1 105 ? 4.635 -10.366 15.913 1.00 83.56 105 MET A O 1
ATOM 808 N N . GLY A 1 106 ? 4.924 -9.519 13.848 1.00 77.62 106 GLY A N 1
ATOM 809 C CA . GLY A 1 106 ? 6.370 -9.715 13.800 1.00 77.62 106 GLY A CA 1
ATOM 810 C C . GLY A 1 106 ? 7.126 -8.823 14.780 1.00 77.62 106 GLY A C 1
ATOM 811 O O . GLY A 1 106 ? 6.544 -8.116 15.606 1.00 77.62 106 GLY A O 1
ATOM 812 N N . THR A 1 107 ? 8.450 -8.822 14.674 1.00 85.44 107 THR A N 1
ATOM 813 C CA . THR A 1 107 ? 9.304 -8.002 15.543 1.00 85.44 107 THR A CA 1
ATOM 814 C C . THR A 1 107 ? 9.616 -6.635 14.943 1.00 85.44 107 THR A C 1
ATOM 816 O O . THR A 1 107 ? 9.789 -5.665 15.688 1.00 85.44 107 THR A O 1
ATOM 819 N N . LYS A 1 108 ? 9.678 -6.522 13.609 1.00 90.06 108 LYS A N 1
ATOM 820 C CA . LYS A 1 108 ? 10.061 -5.275 12.935 1.00 90.06 108 LYS A CA 1
ATOM 821 C C . LYS A 1 108 ? 9.548 -5.181 11.497 1.00 90.06 108 LYS A C 1
ATOM 823 O O . LYS A 1 108 ? 9.753 -6.096 10.704 1.00 90.06 108 LYS A O 1
ATOM 828 N N . TRP A 1 109 ? 9.020 -4.017 11.128 1.00 90.94 109 TRP A N 1
ATOM 829 C CA . TRP A 1 109 ? 8.742 -3.623 9.743 1.00 90.94 109 TRP A CA 1
ATOM 830 C C . TRP A 1 109 ? 9.516 -2.359 9.380 1.00 90.94 109 TRP A C 1
ATOM 832 O O . TRP A 1 109 ? 9.592 -1.422 10.176 1.00 90.94 109 TRP A O 1
ATOM 842 N N . VAL A 1 110 ? 10.072 -2.308 8.172 1.00 89.94 110 VAL A N 1
ATOM 843 C CA . VAL A 1 110 ? 10.716 -1.110 7.621 1.00 89.94 110 VAL A CA 1
ATOM 844 C C . VAL A 1 110 ? 10.018 -0.730 6.328 1.00 89.94 110 VAL A C 1
ATOM 846 O O . VAL A 1 110 ? 10.042 -1.484 5.356 1.00 89.94 110 VAL A O 1
ATOM 849 N N . TYR A 1 111 ? 9.429 0.454 6.314 1.00 89.31 111 TYR A N 1
ATOM 850 C CA . TYR A 1 111 ? 8.754 1.048 5.176 1.00 89.31 111 TYR A CA 1
ATOM 851 C C . TYR A 1 111 ? 9.614 2.139 4.550 1.00 89.31 111 TYR A C 1
ATOM 853 O O . TYR A 1 111 ? 10.426 2.780 5.219 1.00 89.31 111 TYR A O 1
ATOM 861 N N . ARG A 1 112 ? 9.396 2.368 3.264 1.00 89.81 112 ARG A N 1
ATOM 862 C CA . ARG A 1 112 ? 9.970 3.453 2.480 1.00 89.81 112 ARG A CA 1
ATOM 863 C C . ARG A 1 112 ? 8.830 4.270 1.892 1.00 89.81 112 ARG A C 1
ATOM 865 O O . ARG A 1 112 ? 7.842 3.692 1.440 1.00 89.81 112 ARG A O 1
ATOM 872 N N . ASN A 1 113 ? 8.970 5.585 1.916 1.00 85.12 113 ASN A N 1
ATOM 873 C CA . ASN A 1 113 ? 8.059 6.482 1.222 1.00 85.12 113 ASN A CA 1
ATOM 874 C C . ASN A 1 113 ? 8.158 6.233 -0.290 1.00 85.12 113 ASN A C 1
ATOM 876 O O . ASN A 1 113 ? 9.257 6.069 -0.827 1.00 85.12 113 ASN A O 1
ATOM 880 N N . ASP A 1 114 ? 7.020 6.161 -0.970 1.00 78.69 114 ASP A N 1
ATOM 881 C CA . ASP A 1 114 ? 6.988 5.930 -2.416 1.00 78.69 114 ASP A CA 1
ATOM 882 C C . ASP A 1 114 ? 7.488 7.150 -3.214 1.00 78.69 114 ASP A C 1
ATOM 884 O O . ASP A 1 114 ? 8.051 7.006 -4.297 1.00 78.69 114 ASP A O 1
ATOM 888 N N . GLU A 1 115 ? 7.365 8.355 -2.649 1.00 81.12 115 GLU A N 1
ATOM 889 C CA . GLU A 1 115 ? 7.788 9.607 -3.289 1.00 81.12 115 GLU A CA 1
ATOM 890 C C . GLU A 1 115 ? 9.247 9.989 -2.982 1.00 81.12 115 GLU A C 1
ATOM 892 O O . GLU A 1 115 ? 9.885 10.683 -3.776 1.00 81.12 115 GLU A O 1
ATOM 897 N N . ASP A 1 116 ? 9.800 9.521 -1.856 1.00 81.62 116 ASP A N 1
ATOM 898 C CA . ASP A 1 116 ? 11.203 9.735 -1.475 1.00 81.62 116 ASP A CA 1
ATOM 899 C C . ASP A 1 116 ? 11.847 8.430 -0.979 1.00 81.62 116 ASP A C 1
ATOM 901 O O . ASP A 1 116 ? 11.642 8.020 0.167 1.00 81.62 116 ASP A O 1
ATOM 905 N N . PRO A 1 117 ? 12.700 7.776 -1.787 1.00 77.88 117 PRO A N 1
ATOM 906 C CA . PRO A 1 117 ? 13.301 6.507 -1.405 1.00 77.88 117 PRO A CA 1
ATOM 907 C C . PRO A 1 117 ? 14.272 6.600 -0.215 1.00 77.88 117 PRO A C 1
ATOM 909 O O . PRO A 1 117 ? 14.644 5.558 0.335 1.00 77.88 117 PRO A O 1
ATOM 912 N N . ASN A 1 118 ? 14.698 7.804 0.180 1.00 82.62 118 ASN A N 1
ATOM 913 C CA . ASN A 1 118 ? 15.529 8.016 1.367 1.00 82.62 118 ASN A CA 1
ATOM 914 C C . ASN A 1 118 ? 14.695 8.175 2.644 1.00 82.62 118 ASN A C 1
ATOM 916 O O . ASN A 1 118 ? 15.242 8.073 3.744 1.00 82.62 118 ASN A O 1
ATOM 920 N N . ASP A 1 119 ? 13.388 8.403 2.512 1.00 85.69 119 ASP A N 1
ATOM 921 C CA . ASP A 1 119 ? 12.479 8.547 3.636 1.00 85.69 119 ASP A CA 1
ATOM 922 C C . ASP A 1 119 ? 12.018 7.165 4.120 1.00 85.69 119 ASP A C 1
ATOM 924 O O . ASP A 1 119 ? 11.178 6.507 3.503 1.00 85.69 119 ASP A O 1
ATOM 928 N N . GLN A 1 120 ? 12.598 6.702 5.231 1.00 90.56 120 GLN A N 1
ATOM 929 C CA . GLN A 1 120 ? 12.273 5.408 5.833 1.00 90.56 120 GLN A CA 1
ATOM 930 C C . GLN A 1 120 ? 11.518 5.557 7.154 1.00 90.56 120 GLN A C 1
ATOM 932 O O . GLN A 1 120 ? 11.761 6.462 7.958 1.00 90.56 120 GLN A O 1
ATOM 937 N N . LEU A 1 121 ? 10.615 4.617 7.400 1.00 89.88 121 LEU A N 1
ATOM 938 C CA . LEU A 1 121 ? 9.841 4.491 8.626 1.00 89.88 121 LEU A CA 1
ATOM 939 C C . LEU A 1 121 ? 10.041 3.086 9.189 1.00 89.88 121 LEU A C 1
ATOM 941 O O . LEU A 1 121 ? 9.820 2.102 8.493 1.00 89.88 121 LEU A O 1
ATOM 945 N N . THR A 1 122 ? 10.445 2.975 10.451 1.00 92.56 122 THR A N 1
ATOM 946 C CA . THR A 1 122 ? 10.543 1.683 11.135 1.00 92.56 122 THR A CA 1
ATOM 947 C C . THR A 1 122 ? 9.424 1.555 12.158 1.00 92.56 122 THR A C 1
ATOM 949 O O . THR A 1 122 ? 9.228 2.449 12.977 1.00 92.56 122 THR A O 1
ATOM 952 N N . ILE A 1 123 ? 8.724 0.425 12.135 1.00 92.31 123 ILE A N 1
ATOM 953 C CA . ILE A 1 123 ? 7.744 0.030 13.145 1.00 92.31 123 ILE A CA 1
ATOM 954 C C . ILE A 1 123 ? 8.312 -1.176 13.898 1.00 92.31 123 ILE A C 1
ATOM 956 O O . ILE A 1 123 ? 8.659 -2.176 13.269 1.00 92.31 123 ILE A O 1
ATOM 960 N N . THR A 1 124 ? 8.449 -1.084 15.221 1.00 94.94 124 THR A N 1
ATOM 961 C CA . THR A 1 124 ? 9.114 -2.123 16.037 1.00 94.94 124 THR A CA 1
ATOM 962 C C . THR A 1 124 ? 8.195 -2.627 17.135 1.00 94.94 124 THR A C 1
ATOM 964 O O . THR A 1 124 ? 7.559 -1.819 17.802 1.00 94.94 124 THR A O 1
ATOM 967 N N . ASN A 1 125 ? 8.151 -3.941 17.346 1.00 95.06 125 ASN A N 1
ATOM 968 C CA . ASN A 1 125 ? 7.490 -4.539 18.501 1.00 95.06 125 ASN A CA 1
ATOM 969 C C . ASN A 1 125 ? 8.262 -4.174 19.777 1.00 95.06 125 ASN A C 1
ATOM 971 O O . ASN A 1 125 ? 9.450 -4.483 19.892 1.00 95.06 125 ASN A O 1
ATOM 975 N N . VAL A 1 126 ? 7.598 -3.518 20.724 1.00 96.94 126 VAL A N 1
ATOM 976 C CA . VAL A 1 126 ? 8.206 -3.070 21.990 1.00 96.94 126 VAL A CA 1
ATOM 977 C C . VAL A 1 126 ? 7.682 -3.832 23.212 1.00 96.94 126 VAL A C 1
ATOM 979 O O . VAL A 1 126 ? 8.021 -3.488 24.345 1.00 96.94 126 VAL A O 1
ATOM 982 N N . GLY A 1 127 ? 6.909 -4.897 22.992 1.00 96.44 127 GLY A N 1
ATOM 983 C CA . GLY A 1 127 ? 6.379 -5.786 24.020 1.00 96.44 127 GLY A CA 1
ATOM 984 C C . GLY A 1 127 ? 4.855 -5.811 24.061 1.00 96.44 127 GLY A C 1
ATOM 985 O O . GLY A 1 127 ? 4.185 -5.376 23.130 1.00 96.44 127 GLY A O 1
ATOM 986 N N . ASP A 1 128 ? 4.320 -6.301 25.177 1.00 97.31 128 ASP A N 1
ATOM 987 C CA . ASP A 1 128 ? 2.884 -6.490 25.375 1.00 97.31 128 ASP A CA 1
ATOM 988 C C . ASP A 1 128 ? 2.337 -5.562 26.467 1.00 97.31 128 ASP A C 1
ATOM 990 O O . ASP A 1 128 ? 3.037 -5.193 27.415 1.00 97.31 128 ASP A O 1
ATOM 994 N N . THR A 1 129 ? 1.049 -5.232 26.382 1.00 97.62 129 THR A N 1
ATOM 995 C CA . THR A 1 129 ? 0.306 -4.508 27.423 1.00 97.62 129 THR A CA 1
ATOM 996 C C . THR A 1 129 ? -1.094 -5.081 27.613 1.00 97.62 129 THR A C 1
ATOM 998 O O . THR A 1 129 ? -1.641 -5.722 26.720 1.00 97.62 129 THR A O 1
ATOM 1001 N N . ILE A 1 130 ? -1.697 -4.834 28.776 1.00 97.69 130 ILE A N 1
ATOM 1002 C CA . ILE A 1 130 ? -3.096 -5.167 29.054 1.00 97.69 130 ILE A CA 1
ATOM 1003 C C . ILE A 1 130 ? -3.915 -3.883 28.973 1.00 97.69 130 ILE A C 1
ATOM 1005 O O . ILE A 1 130 ? -3.664 -2.932 29.716 1.00 97.69 130 ILE A O 1
ATOM 1009 N N . ILE A 1 131 ? -4.920 -3.869 28.101 1.00 96.06 131 ILE A N 1
ATOM 1010 C CA . ILE A 1 131 ? -5.811 -2.724 27.904 1.00 96.06 131 ILE A CA 1
ATOM 1011 C C . ILE A 1 131 ? -7.244 -3.137 28.229 1.00 96.06 131 ILE A C 1
ATOM 1013 O O . ILE A 1 131 ? -7.724 -4.187 27.801 1.00 96.06 131 ILE A O 1
ATOM 1017 N N . ASN A 1 132 ? -7.932 -2.276 28.980 1.00 94.12 132 ASN A N 1
ATOM 1018 C CA . ASN A 1 132 ? -9.370 -2.366 29.217 1.00 94.12 132 ASN A CA 1
ATOM 1019 C C . ASN A 1 132 ? -10.094 -1.605 28.101 1.00 94.12 132 ASN A C 1
ATOM 1021 O O . ASN A 1 132 ? -10.343 -0.405 28.224 1.00 94.12 132 ASN A O 1
ATOM 1025 N N . ALA A 1 133 ? -10.373 -2.295 27.000 1.00 89.62 133 ALA A N 1
ATOM 1026 C CA . ALA A 1 133 ? -11.139 -1.768 25.880 1.00 89.62 133 ALA A CA 1
ATOM 1027 C C . ALA A 1 133 ? -12.654 -1.835 26.173 1.00 89.62 133 ALA A C 1
ATOM 1029 O O . ALA A 1 133 ? -13.077 -2.579 27.063 1.00 89.62 133 ALA A O 1
ATOM 1030 N N . PRO A 1 134 ? -13.505 -1.115 25.416 1.00 84.88 134 PRO A N 1
ATOM 1031 C CA . PRO A 1 134 ? -14.962 -1.204 25.577 1.00 84.88 134 PRO A CA 1
ATOM 1032 C C . PRO A 1 134 ? -15.518 -2.630 25.427 1.00 84.88 134 PRO A C 1
ATOM 1034 O O . PRO A 1 134 ? -16.510 -2.984 26.060 1.00 84.88 134 PRO A O 1
ATOM 1037 N N . SER A 1 135 ? -14.859 -3.453 24.610 1.00 86.75 135 SER A N 1
ATOM 1038 C CA . SER A 1 135 ? -15.173 -4.858 24.333 1.00 86.75 135 SER A CA 1
ATOM 1039 C C . SER A 1 135 ? -14.700 -5.831 25.426 1.00 86.75 135 SER A C 1
ATOM 1041 O O . SER A 1 135 ? -15.104 -6.994 25.416 1.00 86.75 135 SER A O 1
ATOM 1043 N N . GLY A 1 136 ? -13.849 -5.391 26.363 1.00 93.06 136 GLY A N 1
ATOM 1044 C CA . GLY A 1 136 ? -13.269 -6.231 27.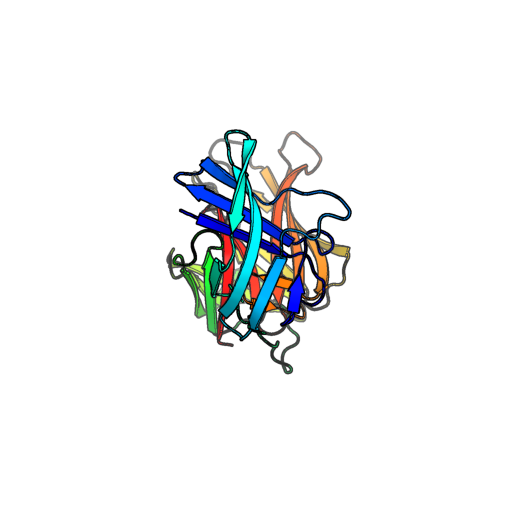412 1.00 93.06 136 GLY A CA 1
ATOM 1045 C C . GLY A 1 136 ? -11.800 -5.929 27.722 1.00 93.06 136 GLY A C 1
ATOM 1046 O O . GLY A 1 136 ? -11.199 -4.988 27.206 1.00 93.06 136 GLY A O 1
ATOM 1047 N N . THR A 1 137 ? -11.209 -6.747 28.591 1.00 96.56 137 THR A N 1
ATOM 1048 C CA . THR A 1 137 ? -9.787 -6.670 28.950 1.00 96.56 137 THR A CA 1
ATOM 1049 C C . THR A 1 137 ? -8.988 -7.659 28.112 1.00 96.56 137 THR A C 1
ATOM 1051 O O . THR A 1 137 ? -9.217 -8.865 28.212 1.00 96.56 137 THR A O 1
ATOM 1054 N N . PHE A 1 138 ? -8.029 -7.166 27.330 1.00 97.44 138 PHE A N 1
ATOM 1055 C CA . PHE A 1 138 ? -7.214 -7.996 26.438 1.00 97.44 138 PHE A CA 1
ATOM 1056 C C . PHE A 1 138 ? -5.731 -7.639 26.527 1.00 97.44 138 PHE A C 1
ATOM 1058 O O . PHE A 1 138 ? -5.370 -6.516 26.886 1.00 97.44 138 PHE A O 1
ATOM 1065 N N . THR A 1 139 ? -4.881 -8.599 26.164 1.00 97.19 139 THR A N 1
ATOM 1066 C CA . THR A 1 139 ? -3.454 -8.368 25.923 1.00 97.19 139 THR A CA 1
ATOM 1067 C C . THR A 1 139 ? -3.254 -7.913 24.478 1.00 97.19 139 THR A C 1
ATOM 1069 O O . THR A 1 139 ? -3.757 -8.558 23.558 1.00 97.19 139 THR A O 1
ATOM 1072 N N . TYR A 1 140 ? -2.520 -6.822 24.289 1.00 97.31 140 TYR A N 1
ATOM 1073 C CA . TYR A 1 140 ? -2.153 -6.259 22.992 1.00 97.31 140 TYR A CA 1
ATOM 1074 C C . TYR A 1 140 ? -0.638 -6.248 22.838 1.00 97.31 140 TYR A C 1
ATOM 1076 O O . TYR A 1 140 ? 0.074 -5.931 23.790 1.00 97.31 140 TYR A O 1
ATOM 1084 N N . VAL A 1 141 ? -0.175 -6.511 21.621 1.00 96.44 141 VAL A N 1
ATOM 1085 C CA . VAL A 1 141 ? 1.206 -6.287 21.198 1.00 96.44 141 VAL A CA 1
ATOM 1086 C C . VAL A 1 141 ? 1.361 -4.820 20.810 1.00 96.44 141 VAL A C 1
ATOM 1088 O O . VAL A 1 141 ? 0.544 -4.273 20.062 1.00 96.44 141 VAL A O 1
ATOM 1091 N N . ILE A 1 142 ? 2.400 -4.180 21.332 1.00 96.12 142 ILE A N 1
ATOM 1092 C CA . ILE A 1 142 ? 2.689 -2.762 21.145 1.00 96.12 142 ILE A CA 1
ATOM 1093 C C . ILE A 1 142 ? 3.719 -2.605 20.037 1.00 96.12 142 ILE A C 1
ATOM 1095 O O . ILE A 1 142 ? 4.785 -3.223 20.065 1.00 96.12 142 ILE A O 1
ATOM 1099 N N . PHE A 1 143 ? 3.436 -1.706 19.107 1.00 94.88 143 PHE A N 1
ATOM 1100 C CA . PHE A 1 143 ? 4.353 -1.334 18.048 1.00 94.88 143 PHE A CA 1
ATOM 1101 C C . PHE A 1 143 ? 4.647 0.155 18.072 1.00 94.88 143 PHE A C 1
ATOM 1103 O O . PHE A 1 143 ? 3.731 0.972 18.039 1.00 94.88 143 PHE A O 1
ATOM 1110 N N . GLU A 1 144 ? 5.927 0.503 18.105 1.00 95.06 144 GLU A N 1
ATOM 1111 C CA . GLU A 1 144 ? 6.394 1.885 18.138 1.00 95.06 144 GLU A CA 1
ATOM 1112 C C . GLU A 1 144 ? 6.779 2.376 16.743 1.00 95.06 144 GLU A C 1
ATOM 1114 O O . GLU A 1 144 ? 7.543 1.723 16.025 1.00 95.06 144 GLU A O 1
ATOM 1119 N N . ASN A 1 145 ? 6.267 3.553 16.384 1.00 92.12 145 ASN A N 1
ATOM 1120 C CA . ASN A 1 145 ? 6.664 4.304 15.204 1.00 92.12 145 ASN A CA 1
ATOM 1121 C C . ASN A 1 145 ? 7.979 5.048 15.479 1.00 92.12 145 ASN A C 1
ATOM 1123 O O . ASN A 1 145 ? 8.013 5.983 16.273 1.00 92.12 145 ASN A O 1
ATOM 1127 N N . SER A 1 146 ? 9.059 4.689 14.780 1.00 92.94 146 SER A N 1
ATOM 1128 C CA . SER A 1 146 ? 10.394 5.259 15.022 1.00 92.94 146 SER A CA 1
ATOM 1129 C C . SER A 1 146 ? 10.508 6.764 14.756 1.00 92.94 146 SER A C 1
ATOM 1131 O O . SER A 1 146 ? 11.511 7.372 15.124 1.00 92.94 146 SER A O 1
ATOM 1133 N N . ARG A 1 147 ? 9.543 7.359 14.046 1.00 88.38 147 ARG A N 1
ATOM 1134 C CA . ARG A 1 147 ? 9.540 8.779 13.676 1.00 88.38 147 ARG A CA 1
ATOM 1135 C C . ARG A 1 147 ? 8.766 9.623 14.675 1.00 88.38 147 ARG A C 1
ATOM 1137 O O . ARG A 1 147 ? 9.255 10.672 15.081 1.00 88.38 147 ARG A O 1
ATOM 1144 N N . THR A 1 148 ? 7.562 9.184 15.033 1.00 88.62 148 THR A N 1
ATOM 1145 C CA . THR A 1 148 ? 6.670 9.939 15.925 1.00 88.62 148 THR A CA 1
ATOM 1146 C C . THR A 1 148 ? 6.809 9.519 17.387 1.00 88.62 148 THR A C 1
ATOM 1148 O O . THR A 1 148 ? 6.446 10.283 18.277 1.00 88.62 148 THR A O 1
ATOM 1151 N N . GLY A 1 149 ? 7.350 8.326 17.649 1.00 91.62 149 GLY A N 1
ATOM 1152 C CA . GLY A 1 149 ? 7.336 7.685 18.965 1.00 91.62 149 GLY A CA 1
ATOM 1153 C C . GLY A 1 149 ? 5.949 7.183 19.375 1.00 91.62 149 GLY A C 1
ATOM 1154 O O . GLY A 1 149 ? 5.775 6.727 20.501 1.00 91.62 149 GLY A O 1
ATOM 1155 N N . GLU A 1 150 ? 4.948 7.284 18.497 1.00 91.44 150 GLU A N 1
ATOM 1156 C CA . GLU A 1 150 ? 3.591 6.837 18.793 1.00 91.44 150 GLU A CA 1
ATOM 1157 C C . GLU A 1 150 ? 3.510 5.314 18.828 1.00 91.44 150 GLU A C 1
ATOM 1159 O O . GLU A 1 150 ? 4.202 4.606 18.090 1.00 91.44 150 GLU A O 1
ATOM 1164 N N . HIS A 1 151 ? 2.623 4.816 19.684 1.00 94.31 151 HIS A N 1
ATOM 1165 C CA . HIS A 1 151 ? 2.376 3.393 19.865 1.00 94.31 151 HIS A CA 1
ATOM 1166 C C . HIS A 1 151 ? 1.058 2.994 19.205 1.00 94.31 151 HIS A C 1
ATOM 1168 O O . HIS A 1 151 ? 0.036 3.653 19.399 1.00 94.31 151 HIS A O 1
ATOM 1174 N N . ARG A 1 152 ? 1.080 1.886 18.462 1.00 93.38 152 ARG A N 1
ATOM 1175 C CA . ARG A 1 152 ? -0.109 1.184 17.962 1.00 93.38 152 ARG A CA 1
ATOM 1176 C C . ARG A 1 152 ? -0.230 -0.157 18.667 1.00 93.38 152 ARG A C 1
ATOM 1178 O O . ARG A 1 152 ? 0.776 -0.784 18.991 1.00 93.38 152 ARG A O 1
ATOM 1185 N N . TYR A 1 153 ? -1.459 -0.584 18.913 1.00 95.88 153 TYR A N 1
ATOM 1186 C CA . TYR A 1 153 ? -1.751 -1.724 19.774 1.00 95.88 153 TYR A CA 1
ATOM 1187 C C . TYR A 1 153 ? -2.574 -2.730 18.988 1.00 95.88 153 TYR A C 1
ATOM 1189 O O . TYR A 1 153 ? -3.705 -2.426 18.614 1.00 95.88 153 TYR A O 1
ATOM 1197 N N . TYR A 1 154 ? -2.041 -3.926 18.755 1.00 96.12 154 TYR A N 1
ATOM 1198 C CA . TYR A 1 154 ? -2.743 -4.958 17.993 1.00 96.12 154 TYR A CA 1
ATOM 1199 C C . TYR A 1 154 ? -2.987 -6.205 18.826 1.00 96.12 154 TYR A C 1
ATOM 1201 O O . TYR A 1 154 ? -2.164 -6.589 19.654 1.00 96.12 154 TYR A O 1
ATOM 1209 N N . ARG A 1 155 ? -4.112 -6.872 18.584 1.00 96.06 155 ARG A N 1
ATOM 1210 C CA . ARG A 1 155 ? -4.405 -8.192 19.152 1.00 96.06 155 ARG A CA 1
ATOM 1211 C C . ARG A 1 155 ? -5.038 -9.100 18.103 1.00 96.06 155 ARG A C 1
ATOM 1213 O O . ARG A 1 155 ? -5.581 -8.632 17.106 1.00 96.06 155 ARG A O 1
ATOM 1220 N N . LYS A 1 156 ? -4.968 -10.404 18.346 1.00 95.44 156 LYS A N 1
ATOM 1221 C CA . LYS A 1 156 ? -5.566 -11.447 17.512 1.00 95.44 156 LYS A CA 1
ATOM 1222 C C . LYS A 1 156 ? -6.521 -12.249 18.381 1.00 95.44 156 LYS A C 1
ATOM 1224 O O . LYS A 1 156 ? -6.177 -12.593 19.510 1.00 95.44 156 LYS A O 1
ATOM 1229 N N . ASP A 1 157 ? -7.700 -12.543 17.857 1.00 95.94 157 ASP A N 1
ATOM 1230 C CA . ASP A 1 157 ? -8.675 -13.435 18.476 1.00 95.94 157 ASP A CA 1
ATOM 1231 C C . ASP A 1 157 ? -9.284 -14.344 17.401 1.00 95.94 157 ASP A C 1
ATOM 1233 O O . ASP A 1 157 ? -10.045 -13.902 16.537 1.00 95.94 157 ASP A O 1
ATOM 1237 N N . GLY A 1 158 ? -8.878 -15.616 17.394 1.00 94.88 158 GLY A N 1
ATOM 1238 C CA . GLY A 1 158 ? -9.180 -16.529 16.290 1.00 94.88 158 GLY A CA 1
ATOM 1239 C C . GLY A 1 158 ? -8.650 -15.988 14.958 1.00 94.88 158 GLY A C 1
ATOM 1240 O O . GLY A 1 158 ? -7.472 -15.663 14.855 1.00 94.88 158 GLY A O 1
ATOM 1241 N N . ASN A 1 159 ? -9.520 -15.857 13.954 1.00 95.94 159 ASN A N 1
ATOM 1242 C CA . ASN A 1 159 ? -9.173 -15.305 12.637 1.00 95.94 159 ASN A CA 1
ATOM 1243 C C . ASN A 1 159 ? -9.243 -13.771 12.579 1.00 95.94 159 ASN A C 1
ATOM 1245 O O . ASN A 1 159 ? -8.999 -13.184 11.530 1.00 95.94 159 ASN A O 1
ATOM 1249 N N . ASN A 1 160 ? -9.597 -13.107 13.675 1.00 97.06 160 ASN A N 1
ATOM 1250 C CA . ASN A 1 160 ? -9.864 -11.678 13.688 1.00 97.06 160 ASN A CA 1
ATOM 1251 C C . ASN A 1 160 ? -8.678 -10.915 14.276 1.00 97.06 160 ASN A C 1
ATOM 1253 O O . ASN A 1 160 ? -8.211 -11.220 15.376 1.00 97.06 160 ASN A O 1
ATOM 1257 N N . PHE A 1 161 ? -8.224 -9.888 13.567 1.00 97.06 161 PHE A N 1
ATOM 1258 C CA . PHE A 1 161 ? -7.182 -8.980 14.027 1.00 97.06 161 PHE A CA 1
ATOM 1259 C C . PHE A 1 161 ? -7.781 -7.635 14.382 1.00 97.06 161 PHE A C 1
ATOM 1261 O O . PHE A 1 161 ? -8.540 -7.056 13.604 1.00 97.06 161 PHE A O 1
ATOM 1268 N N . TYR A 1 162 ? -7.401 -7.127 15.545 1.00 96.44 162 TYR A N 1
ATOM 1269 C CA . TYR A 1 162 ? -7.925 -5.886 16.074 1.00 96.44 162 TYR A CA 1
ATOM 1270 C C . TYR A 1 162 ? -6.814 -4.877 16.312 1.00 96.44 162 TYR A C 1
ATOM 1272 O O . TYR A 1 162 ? -5.705 -5.249 16.698 1.00 96.44 162 TYR A O 1
ATOM 1280 N N . GLU A 1 163 ? -7.144 -3.606 16.128 1.00 95.25 163 GLU A N 1
ATOM 1281 C CA . GLU A 1 163 ? -6.341 -2.468 16.550 1.00 95.25 163 GLU A CA 1
ATOM 1282 C C . GLU A 1 163 ? -7.064 -1.712 17.661 1.00 95.25 163 GLU A C 1
ATOM 1284 O O . GLU A 1 163 ? -8.203 -1.274 17.485 1.00 95.25 163 GLU A O 1
ATOM 1289 N N . TYR A 1 164 ? -6.376 -1.505 18.781 1.00 95.12 164 TYR A N 1
ATOM 1290 C CA . TYR A 1 164 ? -6.806 -0.543 19.780 1.00 95.12 164 TYR A CA 1
ATOM 1291 C C . TYR A 1 164 ? -6.213 0.830 19.479 1.00 95.12 164 TYR A C 1
ATOM 1293 O O . TYR A 1 164 ? -4.999 0.988 19.332 1.00 95.12 164 TYR A O 1
ATOM 1301 N N . THR A 1 165 ? -7.077 1.839 19.428 1.00 91.44 165 THR A N 1
ATOM 1302 C CA . THR A 1 165 ? -6.682 3.223 19.172 1.00 91.44 165 THR A CA 1
ATOM 1303 C C . THR A 1 165 ? -7.484 4.189 20.030 1.00 91.44 165 THR A C 1
ATOM 1305 O O . THR A 1 165 ? -8.635 3.937 20.388 1.00 91.44 165 THR A O 1
ATOM 1308 N N . VAL A 1 166 ? -6.870 5.323 20.354 1.00 85.50 166 VAL A N 1
ATOM 1309 C CA . VAL A 1 166 ? -7.544 6.477 20.950 1.00 85.50 166 VAL A CA 1
ATOM 1310 C C . VAL A 1 166 ? -7.451 7.595 19.917 1.00 85.50 166 VAL A C 1
ATOM 1312 O O . VAL A 1 166 ? -6.433 8.286 19.871 1.00 85.50 166 VAL A O 1
ATOM 1315 N N . PRO A 1 167 ? -8.454 7.748 19.033 1.00 75.69 167 PRO A N 1
ATOM 1316 C CA . PRO A 1 167 ? -8.359 8.705 17.944 1.00 75.69 167 PRO A CA 1
ATOM 1317 C C . PRO A 1 167 ? -8.156 10.122 18.482 1.00 75.69 167 PRO A C 1
ATOM 1319 O O . PRO A 1 167 ? -8.945 10.623 19.287 1.00 75.69 167 PRO A O 1
ATOM 1322 N N . HIS A 1 168 ? -7.106 10.784 18.004 1.00 68.00 168 HIS A N 1
ATOM 1323 C CA . HIS A 1 168 ? -6.858 12.190 18.277 1.00 68.00 168 HIS A CA 1
ATOM 1324 C C . HIS A 1 168 ? -7.329 13.014 17.085 1.00 68.00 168 HIS A C 1
ATOM 1326 O O . HIS A 1 168 ? -6.684 13.044 16.039 1.00 68.00 168 HIS A O 1
ATOM 1332 N N . LEU A 1 169 ? -8.454 13.710 17.236 1.00 65.25 169 LEU A N 1
ATOM 1333 C CA . LEU A 1 169 ? -8.827 14.726 16.261 1.00 65.25 169 LEU A CA 1
ATOM 1334 C C . LEU A 1 169 ? -8.085 16.014 16.603 1.00 65.25 169 LEU A C 1
ATOM 1336 O O . LEU A 1 169 ? -8.237 16.560 17.703 1.00 65.25 169 LEU A O 1
ATOM 1340 N N . GLY A 1 170 ? -7.269 16.490 15.659 1.00 57.97 170 GLY A N 1
ATOM 1341 C CA . GLY A 1 170 ? -6.604 17.787 15.758 1.00 57.97 170 GLY A CA 1
ATOM 1342 C C . GLY A 1 170 ? -7.602 18.860 16.208 1.00 57.97 170 GLY A C 1
ATOM 1343 O O . GLY A 1 170 ? -8.704 18.937 15.670 1.00 57.97 170 GLY A O 1
ATOM 1344 N N . ASN A 1 171 ? -7.221 19.652 17.218 1.00 57.34 171 ASN A N 1
ATOM 1345 C CA . ASN A 1 171 ? -8.058 20.564 18.030 1.00 57.34 171 ASN A CA 1
ATOM 1346 C C . ASN A 1 171 ? -8.712 19.975 19.297 1.00 57.34 171 ASN A C 1
ATOM 1348 O O . ASN A 1 171 ? -9.684 20.534 19.805 1.00 57.34 171 ASN A O 1
ATOM 1352 N N . GLY A 1 172 ? -8.150 18.907 19.871 1.00 57.88 172 GLY A N 1
ATOM 1353 C CA . GLY A 1 172 ? -8.487 18.478 21.236 1.00 57.88 172 GLY A CA 1
ATOM 1354 C C . GLY A 1 172 ? -9.820 17.738 21.360 1.00 57.88 172 GLY A C 1
ATOM 1355 O O . GLY A 1 172 ? -10.375 17.653 22.456 1.00 57.88 172 GLY A O 1
ATOM 1356 N N . GLY A 1 173 ? -10.334 17.204 20.250 1.00 61.91 173 GLY A N 1
ATOM 1357 C CA . GLY A 1 173 ? -11.452 16.272 20.282 1.00 61.91 173 GLY A CA 1
ATOM 1358 C C . GLY A 1 173 ? -10.994 14.937 20.856 1.00 61.91 173 GLY A C 1
ATOM 1359 O O . GLY A 1 173 ? -10.137 14.276 20.271 1.00 61.91 173 GLY A O 1
ATOM 1360 N N . VAL A 1 174 ? -11.542 14.560 22.011 1.00 61.72 174 VAL A N 1
ATOM 1361 C CA . VAL A 1 174 ? -11.342 13.230 22.593 1.00 61.72 174 VAL A CA 1
ATOM 1362 C C . VAL A 1 174 ? -12.415 12.313 22.024 1.00 61.72 174 VAL A C 1
ATOM 1364 O O . VAL A 1 174 ? -13.607 12.622 22.100 1.00 61.72 174 VAL A O 1
ATOM 1367 N N . VAL A 1 175 ? -11.982 11.205 21.438 1.00 72.19 175 VAL A N 1
ATOM 1368 C CA . VAL A 1 175 ? -12.853 10.095 21.056 1.00 72.19 175 VAL A CA 1
ATOM 1369 C C . VAL A 1 175 ? -12.707 9.013 22.121 1.00 72.19 175 VAL A C 1
ATOM 1371 O O . VAL A 1 175 ? -11.620 8.838 22.681 1.00 72.19 175 VAL A O 1
ATOM 1374 N N . ASP A 1 176 ? -13.799 8.314 22.426 1.00 81.25 176 ASP A N 1
ATOM 1375 C CA . ASP A 1 176 ? -13.719 7.117 23.260 1.00 81.25 176 ASP A CA 1
ATOM 1376 C C . ASP A 1 176 ? -12.737 6.119 22.623 1.00 81.25 176 ASP A C 1
ATOM 1378 O O . ASP A 1 176 ? -12.689 6.012 21.393 1.00 81.25 176 ASP A O 1
ATOM 1382 N N . PRO A 1 177 ? -11.939 5.390 23.421 1.00 88.38 177 PRO A N 1
ATOM 1383 C CA . PRO A 1 177 ? -11.069 4.363 22.878 1.00 88.38 177 PRO A CA 1
ATOM 1384 C C . PRO A 1 177 ? -11.844 3.352 22.035 1.00 88.38 177 PRO A C 1
ATOM 1386 O O . PRO A 1 177 ? -12.938 2.929 22.412 1.00 88.38 177 PRO A O 1
ATOM 1389 N N . LEU A 1 178 ? -11.259 2.945 20.914 1.00 91.00 178 LEU A N 1
ATOM 1390 C CA . LEU A 1 178 ? -11.854 2.007 19.971 1.00 91.00 178 LEU A CA 1
ATOM 1391 C C . LEU A 1 178 ? -11.032 0.728 19.923 1.00 91.00 178 LEU A C 1
ATOM 1393 O O . LEU A 1 178 ? -9.807 0.772 19.981 1.00 91.00 178 LEU A O 1
ATOM 1397 N N . ASP A 1 179 ? -11.725 -0.394 19.772 1.00 93.94 179 ASP A N 1
ATOM 1398 C CA . ASP A 1 179 ? -11.144 -1.702 19.487 1.00 93.94 179 ASP A CA 1
ATOM 1399 C C . ASP A 1 179 ? -11.699 -2.169 18.138 1.00 93.94 179 ASP A C 1
ATOM 1401 O O . ASP A 1 179 ? -12.842 -2.619 18.025 1.00 93.94 179 ASP A O 1
ATOM 1405 N N . ILE A 1 180 ? -10.927 -1.917 17.086 1.00 93.94 180 ILE A N 1
ATOM 1406 C CA . ILE A 1 180 ? -11.370 -1.958 15.693 1.00 93.94 180 ILE A CA 1
ATOM 1407 C C . ILE A 1 180 ? -10.957 -3.294 15.095 1.00 93.94 180 ILE A C 1
ATOM 1409 O O . ILE A 1 180 ? -9.770 -3.581 15.022 1.00 93.94 180 ILE A O 1
ATOM 1413 N N . LEU A 1 181 ? -11.910 -4.087 14.600 1.00 96.62 181 LEU A N 1
ATOM 1414 C CA . LEU A 1 181 ? -11.598 -5.235 13.745 1.00 96.62 181 LEU A CA 1
ATOM 1415 C C . LEU A 1 181 ? -11.036 -4.715 12.414 1.00 96.62 181 LEU A C 1
ATOM 1417 O O . LEU A 1 181 ? -11.782 -4.122 11.636 1.00 96.62 181 LEU A O 1
ATOM 1421 N N . ILE A 1 182 ? -9.741 -4.907 12.166 1.00 95.69 182 ILE A N 1
ATOM 1422 C CA . ILE A 1 182 ? -9.034 -4.344 11.001 1.00 95.69 182 ILE A CA 1
ATOM 1423 C C . ILE A 1 182 ? -8.892 -5.341 9.851 1.00 95.69 182 ILE A C 1
ATOM 1425 O O . ILE A 1 182 ? -8.952 -4.946 8.693 1.00 95.69 182 ILE A O 1
ATOM 1429 N N . VAL A 1 183 ? -8.750 -6.634 10.146 1.00 96.69 183 VAL A N 1
ATOM 1430 C CA . VAL A 1 183 ? -8.671 -7.679 9.119 1.00 96.69 183 VAL A CA 1
ATOM 1431 C C . VAL A 1 183 ? -9.189 -9.009 9.660 1.00 96.69 183 VAL A C 1
ATOM 1433 O O . VAL A 1 183 ? -9.015 -9.331 10.838 1.00 96.69 183 VAL A O 1
ATOM 1436 N N . LYS A 1 184 ? -9.846 -9.774 8.787 1.00 97.06 184 LYS A N 1
ATOM 1437 C CA . LYS A 1 184 ? -10.265 -11.156 9.032 1.00 97.06 184 LYS A CA 1
ATOM 1438 C C . LYS A 1 184 ? -9.413 -12.077 8.175 1.00 97.06 184 LYS A C 1
ATOM 1440 O O . LYS A 1 184 ? -9.416 -11.939 6.955 1.00 97.06 184 LYS A O 1
ATOM 1445 N N . ASN A 1 185 ? -8.697 -13.011 8.789 1.00 95.06 185 ASN A N 1
ATOM 1446 C CA . ASN A 1 185 ? -7.798 -13.912 8.073 1.00 95.06 185 ASN A CA 1
ATOM 1447 C C . ASN A 1 185 ? -8.537 -14.804 7.065 1.00 95.06 185 ASN A C 1
ATOM 1449 O O . ASN A 1 185 ? -8.033 -15.120 5.990 1.00 95.06 185 ASN A O 1
ATOM 1453 N N . ASP A 1 186 ? -9.760 -15.179 7.425 1.00 95.62 186 ASP A N 1
ATOM 1454 C CA . ASP A 1 186 ? -10.697 -15.974 6.641 1.00 95.62 186 ASP A CA 1
ATOM 1455 C C . ASP A 1 186 ? -11.677 -15.122 5.825 1.00 95.62 186 ASP A C 1
ATOM 1457 O O . ASP A 1 186 ? -12.584 -15.675 5.210 1.00 95.62 186 ASP A O 1
ATOM 1461 N N . GLY A 1 187 ? -11.501 -13.796 5.793 1.00 96.12 187 GLY A N 1
ATOM 1462 C CA . GLY A 1 187 ? -12.355 -12.910 5.009 1.00 96.12 187 GLY A CA 1
ATOM 1463 C C . GLY A 1 187 ? -12.250 -13.222 3.520 1.00 96.12 187 GLY A C 1
ATOM 1464 O O . GLY A 1 187 ? -11.147 -13.413 3.005 1.00 96.12 187 GLY A O 1
ATOM 1465 N N . GLU A 1 188 ? -13.379 -13.282 2.827 1.00 97.69 188 GLU A N 1
ATOM 1466 C CA . GLU A 1 188 ? -13.472 -13.491 1.381 1.00 97.69 188 GLU A CA 1
ATOM 1467 C C . GLU A 1 188 ? -13.746 -12.179 0.640 1.00 97.69 188 GLU A C 1
ATOM 1469 O O . GLU A 1 188 ? -14.218 -11.204 1.221 1.00 97.69 188 GLU A O 1
ATOM 1474 N N . VAL A 1 189 ? -13.455 -12.137 -0.665 1.00 98.06 189 VAL A N 1
ATOM 1475 C CA . VAL A 1 189 ? -13.748 -10.954 -1.493 1.00 98.06 189 VAL A CA 1
ATOM 1476 C C . VAL A 1 189 ? -15.236 -10.598 -1.404 1.00 98.06 189 VAL A C 1
ATOM 1478 O O . VAL A 1 189 ? -16.102 -11.432 -1.667 1.00 98.06 189 VAL A O 1
ATOM 1481 N N . GLY A 1 190 ? -15.524 -9.340 -1.068 1.00 97.75 190 GLY A N 1
ATOM 1482 C CA . GLY A 1 190 ? -16.875 -8.824 -0.857 1.00 97.75 190 GLY A CA 1
ATOM 1483 C C . GLY A 1 190 ? -17.374 -8.901 0.588 1.00 97.75 190 GLY A C 1
ATOM 1484 O O . GLY A 1 190 ? -18.430 -8.332 0.876 1.00 97.75 190 GLY A O 1
ATOM 1485 N N . ASP A 1 191 ? -16.637 -9.538 1.503 1.00 98.44 191 ASP A N 1
ATOM 1486 C CA . ASP A 1 191 ? -16.969 -9.503 2.926 1.00 98.44 191 ASP A CA 1
ATOM 1487 C C . ASP A 1 191 ? -16.906 -8.080 3.472 1.00 98.44 191 ASP A C 1
ATOM 1489 O O . ASP A 1 191 ? -16.058 -7.275 3.088 1.00 98.44 191 ASP A O 1
ATOM 1493 N N . VAL A 1 192 ? -17.809 -7.790 4.411 1.00 98.19 192 VAL A N 1
ATOM 1494 C CA . VAL A 1 192 ? -17.948 -6.483 5.054 1.00 98.19 192 VAL A CA 1
ATOM 1495 C C . VAL A 1 192 ? -18.088 -6.664 6.560 1.00 98.19 192 VAL A C 1
ATOM 1497 O O . VAL A 1 192 ? -18.779 -7.570 7.032 1.00 98.19 192 VAL A O 1
ATOM 1500 N N . TRP A 1 193 ? -17.468 -5.778 7.331 1.00 97.88 193 TRP A N 1
ATOM 1501 C CA . TRP A 1 193 ? -17.732 -5.637 8.762 1.00 97.88 193 TRP A CA 1
ATOM 1502 C C . TRP A 1 193 ? -17.656 -4.176 9.183 1.00 97.88 193 TRP A C 1
ATOM 1504 O O . TRP A 1 193 ? -17.009 -3.357 8.534 1.00 97.88 193 TRP A O 1
ATOM 1514 N N . GLU A 1 194 ? -18.337 -3.843 10.271 1.00 96.62 194 GLU A N 1
ATOM 1515 C CA . GLU A 1 194 ? -18.413 -2.480 10.782 1.00 96.62 194 GLU A CA 1
ATOM 1516 C C . GLU A 1 194 ? -18.052 -2.447 12.263 1.00 96.62 194 GLU A C 1
ATOM 1518 O O . GLU A 1 194 ? -18.244 -3.431 12.981 1.00 96.62 194 GLU A O 1
ATOM 1523 N N . THR A 1 195 ? -17.542 -1.309 12.721 1.00 93.44 195 THR A N 1
ATOM 1524 C CA . THR A 1 195 ? -17.472 -1.025 14.155 1.00 93.44 195 THR A CA 1
ATOM 1525 C C . THR A 1 195 ? -18.860 -0.679 14.678 1.00 93.44 195 THR A C 1
ATOM 1527 O O . THR A 1 195 ? -19.693 -0.128 13.950 1.00 93.44 195 THR A O 1
ATOM 1530 N N . ASP A 1 196 ? -19.078 -0.884 15.975 1.00 91.69 196 ASP A N 1
ATOM 1531 C CA . ASP A 1 196 ? -20.185 -0.211 16.645 1.00 91.69 196 ASP A CA 1
ATOM 1532 C C . ASP A 1 196 ? -20.048 1.315 16.484 1.00 91.69 196 ASP A C 1
ATOM 1534 O O . ASP A 1 196 ? -18.926 1.837 16.405 1.00 91.69 196 ASP A O 1
ATOM 1538 N N . PRO A 1 197 ? -21.166 2.061 16.418 1.00 92.38 197 PRO A N 1
ATOM 1539 C CA . PRO A 1 197 ? -21.110 3.510 16.402 1.00 92.38 197 PRO A CA 1
ATOM 1540 C C . PRO A 1 197 ? -20.421 4.081 17.639 1.00 92.38 197 PRO A C 1
ATOM 1542 O O . PRO A 1 197 ? -20.825 3.801 18.768 1.00 92.38 197 PRO A O 1
ATOM 1545 N N . TYR A 1 198 ? -19.452 4.961 17.425 1.00 89.50 198 TYR A N 1
ATOM 1546 C CA . TYR A 1 198 ? -18.746 5.681 18.477 1.00 89.50 198 TYR A CA 1
ATOM 1547 C C . TYR A 1 198 ? -18.989 7.183 18.379 1.00 89.50 198 TYR A C 1
ATOM 1549 O O . TYR A 1 198 ? -19.355 7.717 17.330 1.00 89.50 198 TYR A O 1
ATOM 1557 N N . THR A 1 199 ? -18.828 7.873 19.506 1.00 88.56 199 THR A N 1
ATOM 1558 C CA . THR A 1 199 ? -19.073 9.313 19.583 1.00 88.56 199 THR A CA 1
ATOM 1559 C C . THR A 1 199 ? -17.767 10.075 19.449 1.00 88.56 199 THR A C 1
ATOM 1561 O O . THR A 1 199 ? -16.794 9.805 20.146 1.00 88.56 199 THR A O 1
ATOM 1564 N N . ILE A 1 200 ? -17.770 11.066 18.570 1.00 86.94 200 ILE A N 1
ATOM 1565 C CA . ILE A 1 200 ? -16.675 11.998 18.374 1.00 86.94 200 ILE A CA 1
ATOM 1566 C C . ILE A 1 200 ? -17.049 13.327 19.030 1.00 86.94 200 ILE A C 1
ATOM 1568 O O . ILE A 1 200 ? -18.029 13.973 18.641 1.00 86.94 200 ILE A O 1
ATOM 1572 N N . SER A 1 201 ? -16.247 13.757 20.004 1.00 83.88 201 SER A N 1
ATOM 1573 C CA . SER A 1 201 ? -16.380 15.081 20.607 1.00 83.88 201 SER A CA 1
ATOM 1574 C C . SER A 1 201 ? -15.615 16.118 19.789 1.00 83.88 201 SER A C 1
ATOM 1576 O O . SER A 1 201 ? -14.395 16.058 19.661 1.00 83.88 201 SER A O 1
ATOM 1578 N N . THR A 1 202 ? -16.330 17.092 19.239 1.00 75.06 202 THR A N 1
ATOM 1579 C CA . THR A 1 202 ? -15.763 18.229 18.506 1.00 75.06 202 THR A CA 1
ATOM 1580 C C . THR A 1 202 ? -15.880 19.467 19.388 1.00 75.06 202 THR A C 1
ATOM 1582 O O . THR A 1 202 ? -16.991 19.926 19.638 1.00 75.06 202 THR A O 1
ATOM 1585 N N . GLY A 1 203 ? -14.768 19.990 19.916 1.00 78.69 203 GLY A N 1
ATOM 1586 C CA . GLY A 1 203 ? -14.775 21.072 20.911 1.00 78.69 203 GLY A CA 1
ATOM 1587 C C . GLY A 1 203 ? -15.688 22.253 20.539 1.00 78.69 203 GLY A C 1
ATOM 1588 O O . GLY A 1 203 ? -15.428 22.967 19.576 1.00 78.69 203 GLY A O 1
ATOM 1589 N N . GLY A 1 204 ? -16.762 22.458 21.311 1.00 79.81 204 GLY A N 1
ATOM 1590 C CA . GLY A 1 204 ? -17.736 23.543 21.111 1.00 79.81 204 GLY A CA 1
ATOM 1591 C C . GLY A 1 204 ? -18.864 23.260 20.108 1.00 79.81 204 GLY A C 1
ATOM 1592 O O . GLY A 1 204 ? -19.763 24.088 19.968 1.00 79.81 204 GLY A O 1
ATOM 1593 N N . LEU A 1 205 ? -18.863 22.102 19.447 1.00 83.69 205 LEU A N 1
ATOM 1594 C CA . LEU A 1 205 ? -19.919 21.641 18.544 1.00 83.69 205 LEU A CA 1
ATOM 1595 C C . LEU A 1 205 ? -20.647 20.421 19.142 1.00 83.69 205 LEU A C 1
ATOM 1597 O O . LEU A 1 205 ? -20.070 19.708 19.967 1.00 83.69 205 LEU A O 1
ATOM 1601 N N . PRO A 1 206 ? -21.910 20.157 18.753 1.00 87.69 206 PRO A N 1
ATOM 1602 C CA . PRO A 1 206 ? -22.598 18.936 19.155 1.00 87.69 206 PRO A CA 1
ATOM 1603 C C . PRO A 1 206 ? -21.792 17.692 18.753 1.00 87.69 206 PRO A C 1
ATOM 1605 O O . PRO A 1 206 ? -21.255 17.668 17.644 1.00 87.69 206 PRO A O 1
ATOM 1608 N N . PRO A 1 207 ? -21.729 16.659 19.609 1.00 87.75 207 PRO A N 1
ATOM 1609 C CA . PRO A 1 207 ? -21.022 15.431 19.280 1.00 87.75 207 PRO A CA 1
ATOM 1610 C C . PRO A 1 207 ? -21.622 14.772 18.034 1.00 87.75 207 PRO A C 1
ATOM 1612 O O . PRO A 1 207 ? -22.843 14.779 17.840 1.00 87.75 207 PRO A O 1
ATOM 1615 N N . VAL A 1 208 ? -20.762 14.181 17.209 1.00 90.44 208 VAL A N 1
ATOM 1616 C CA . VAL A 1 208 ? -21.162 13.425 16.014 1.00 90.44 208 VAL A CA 1
ATOM 1617 C C . VAL A 1 208 ? -20.952 11.939 16.260 1.00 90.44 208 VAL A C 1
ATOM 1619 O O . VAL A 1 208 ? -20.052 11.554 17.006 1.00 90.44 208 VAL A O 1
ATOM 1622 N N . LYS A 1 209 ? -21.784 11.089 15.659 1.00 92.81 209 LYS A N 1
ATOM 1623 C CA . LYS A 1 209 ? -21.558 9.641 15.691 1.00 92.81 209 LYS A CA 1
ATOM 1624 C C . LYS A 1 209 ? -20.776 9.231 14.461 1.00 92.81 209 LYS A C 1
ATOM 1626 O O . LYS A 1 209 ? -21.027 9.747 13.377 1.00 92.81 209 LYS A O 1
ATOM 1631 N N . ALA A 1 210 ? -19.867 8.290 14.614 1.00 92.56 210 ALA A N 1
ATOM 1632 C CA . ALA A 1 210 ? -19.105 7.731 13.518 1.00 92.56 210 ALA A CA 1
ATOM 1633 C C . ALA A 1 210 ? -19.068 6.212 13.616 1.00 92.56 210 ALA A C 1
ATOM 1635 O O . ALA A 1 210 ? -19.268 5.643 14.686 1.00 92.56 210 ALA A O 1
ATOM 1636 N N . LYS A 1 211 ? -18.826 5.562 12.486 1.00 94.38 211 LYS A N 1
ATOM 1637 C CA . LYS A 1 211 ? -18.470 4.149 12.419 1.00 94.38 211 LYS A CA 1
ATOM 1638 C C . LYS A 1 211 ? -17.501 3.934 11.269 1.00 94.38 211 LYS A C 1
ATOM 1640 O O . LYS A 1 211 ? -17.532 4.676 10.282 1.00 94.38 211 LYS A O 1
ATOM 1645 N N . LEU A 1 212 ? -16.676 2.908 11.396 1.00 94.62 212 LEU A N 1
ATOM 1646 C CA . LEU A 1 212 ? -15.833 2.436 10.311 1.00 94.62 212 LEU A CA 1
ATOM 1647 C C . LEU A 1 212 ? -16.492 1.229 9.660 1.00 94.62 212 LEU A C 1
ATOM 1649 O O . LEU A 1 212 ? -17.062 0.384 10.353 1.00 94.62 212 LEU A O 1
ATOM 1653 N N . ARG A 1 213 ? -16.403 1.148 8.337 1.00 97.00 213 ARG A N 1
ATOM 1654 C CA . AR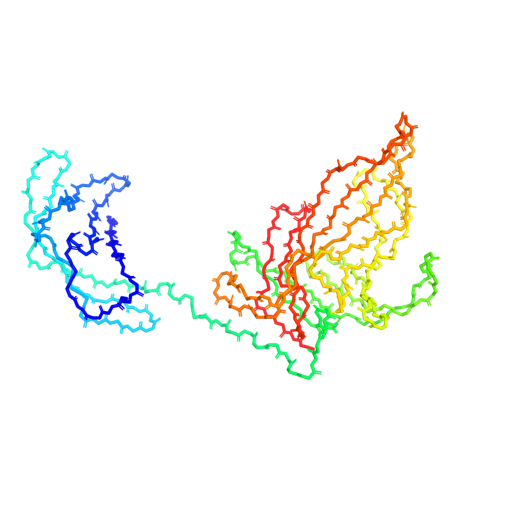G A 1 213 ? -16.834 -0.001 7.548 1.00 97.00 213 ARG A CA 1
ATOM 1655 C C . ARG A 1 213 ? -15.641 -0.517 6.767 1.00 97.00 213 ARG A C 1
ATOM 1657 O O . ARG A 1 213 ? -15.097 0.199 5.940 1.00 97.00 213 ARG A O 1
ATOM 1664 N N . ASN A 1 214 ? -15.268 -1.757 7.023 1.00 97.56 214 ASN A N 1
ATOM 1665 C CA . ASN A 1 214 ? -14.191 -2.433 6.325 1.00 97.56 214 ASN A CA 1
ATOM 1666 C C . ASN A 1 214 ? -14.767 -3.392 5.282 1.00 97.56 214 ASN A C 1
ATOM 1668 O O . ASN A 1 214 ? -15.814 -4.005 5.522 1.00 97.56 214 ASN A O 1
ATOM 1672 N N . SER A 1 215 ? -14.082 -3.546 4.154 1.00 97.88 215 SER A N 1
ATOM 1673 C CA . SER A 1 215 ? -14.451 -4.506 3.115 1.00 97.88 215 SER A CA 1
ATOM 1674 C C . SER A 1 215 ? -13.240 -5.128 2.434 1.00 97.88 215 SER A C 1
ATOM 1676 O O . SER A 1 215 ? -12.252 -4.439 2.194 1.00 97.88 215 SER A O 1
ATOM 1678 N N . VAL A 1 216 ? -13.309 -6.421 2.108 1.00 98.25 216 VAL A N 1
ATOM 1679 C CA . VAL A 1 216 ? -12.253 -7.095 1.333 1.00 98.25 216 VAL A CA 1
ATOM 1680 C C . VAL A 1 216 ? -12.507 -6.860 -0.150 1.00 98.25 216 VAL A C 1
ATOM 1682 O O . VAL A 1 216 ? -13.485 -7.365 -0.704 1.00 98.25 216 VAL A O 1
ATOM 1685 N N . LEU A 1 217 ? -11.616 -6.119 -0.805 1.00 96.38 217 LEU A N 1
ATOM 1686 C CA . LEU A 1 217 ? -11.715 -5.842 -2.238 1.00 96.38 217 LEU A CA 1
ATOM 1687 C C . LEU A 1 217 ? -11.049 -6.914 -3.093 1.00 96.38 217 LEU A C 1
ATOM 1689 O O . LEU A 1 217 ? -11.606 -7.335 -4.101 1.00 96.38 217 LEU A O 1
ATOM 1693 N N . ASN A 1 218 ? -9.856 -7.342 -2.689 1.00 96.12 218 ASN A N 1
ATOM 1694 C CA . ASN A 1 218 ? -9.054 -8.333 -3.395 1.00 96.12 218 ASN A CA 1
ATOM 1695 C C . ASN A 1 218 ? -8.407 -9.278 -2.382 1.00 96.12 218 ASN A C 1
ATOM 1697 O O . ASN A 1 218 ? -8.073 -8.868 -1.268 1.00 96.12 218 ASN A O 1
ATOM 1701 N N . LYS A 1 219 ? -8.200 -10.533 -2.782 1.00 94.94 219 LYS A N 1
ATOM 1702 C CA . LYS A 1 219 ? -7.588 -11.575 -1.954 1.00 94.94 219 LYS A CA 1
ATOM 1703 C C . LYS A 1 219 ? -6.737 -12.507 -2.811 1.00 94.94 219 LYS A C 1
ATOM 1705 O O . LYS A 1 219 ? -7.051 -12.720 -3.979 1.00 94.94 219 LYS A O 1
ATOM 1710 N N . ASP A 1 220 ? -5.676 -13.037 -2.208 1.00 91.38 220 ASP A N 1
ATOM 1711 C CA . ASP A 1 220 ? -4.742 -14.006 -2.789 1.00 91.38 220 ASP A CA 1
ATOM 1712 C C . ASP A 1 220 ? -4.163 -13.558 -4.143 1.00 91.38 220 ASP A C 1
ATOM 1714 O O . ASP A 1 220 ? -3.877 -14.366 -5.025 1.00 91.38 220 ASP A O 1
ATOM 1718 N N . TYR A 1 221 ? -3.975 -12.245 -4.304 1.00 92.44 221 TYR A N 1
ATOM 1719 C CA . TYR A 1 221 ? -3.382 -11.651 -5.501 1.00 92.44 221 TYR A CA 1
ATOM 1720 C C . TYR A 1 221 ? -1.896 -11.336 -5.291 1.00 92.44 221 TYR A C 1
ATOM 1722 O O . TYR A 1 221 ? -1.381 -11.380 -4.171 1.00 92.44 221 TYR A O 1
ATOM 1730 N N . SER A 1 222 ? -1.211 -10.997 -6.382 1.00 89.75 222 SER A N 1
ATOM 1731 C CA . SER A 1 222 ? 0.178 -10.540 -6.362 1.00 89.75 222 SER A CA 1
ATOM 1732 C C . SER A 1 222 ? 0.276 -9.134 -6.938 1.00 89.75 222 SER A C 1
ATOM 1734 O O . SER A 1 222 ? -0.459 -8.788 -7.864 1.00 89.75 222 SER A O 1
ATOM 1736 N N . SER A 1 223 ? 1.184 -8.323 -6.404 1.00 87.06 223 SER A N 1
ATOM 1737 C CA . SER A 1 223 ? 1.426 -6.962 -6.886 1.00 87.06 223 SER A CA 1
ATOM 1738 C C . SER A 1 223 ? 2.889 -6.572 -6.721 1.00 87.06 223 SER A C 1
ATOM 1740 O O . SER A 1 223 ? 3.591 -7.080 -5.842 1.00 87.06 223 SER A O 1
ATOM 1742 N N . VAL A 1 224 ? 3.342 -5.653 -7.570 1.00 82.56 224 VAL A N 1
ATOM 1743 C CA . VAL A 1 224 ? 4.684 -5.073 -7.511 1.00 82.56 224 VAL A CA 1
ATOM 1744 C C . VAL A 1 224 ? 4.593 -3.703 -6.852 1.00 82.56 224 VAL A C 1
ATOM 1746 O O . VAL A 1 224 ? 3.844 -2.847 -7.314 1.00 82.56 224 VAL A O 1
ATOM 1749 N N . PHE A 1 225 ? 5.373 -3.486 -5.795 1.00 78.12 225 PHE A N 1
ATOM 1750 C CA . PHE A 1 225 ? 5.528 -2.182 -5.154 1.00 78.12 225 PHE A CA 1
ATOM 1751 C C . PHE A 1 225 ? 6.993 -1.749 -5.238 1.00 78.12 225 PHE A C 1
ATOM 1753 O O . PHE A 1 225 ? 7.881 -2.328 -4.601 1.00 78.12 225 PHE A O 1
ATOM 1760 N N . GLY A 1 226 ? 7.266 -0.752 -6.081 1.00 75.06 226 GLY A N 1
ATOM 1761 C CA . GLY A 1 226 ? 8.624 -0.368 -6.453 1.00 75.06 226 GLY A CA 1
ATOM 1762 C C . GLY A 1 226 ? 9.370 -1.524 -7.121 1.00 75.06 226 GLY A C 1
ATOM 1763 O O . GLY A 1 226 ? 9.115 -1.847 -8.275 1.00 75.06 226 GLY A O 1
ATOM 1764 N N . VAL A 1 227 ? 10.302 -2.140 -6.388 1.00 71.19 227 VAL A N 1
ATOM 1765 C CA . VAL A 1 227 ? 11.140 -3.247 -6.888 1.00 71.19 227 VAL A CA 1
ATOM 1766 C C . VAL A 1 227 ? 10.771 -4.609 -6.304 1.00 71.19 227 VAL A C 1
ATOM 1768 O O . VAL A 1 227 ? 11.393 -5.618 -6.618 1.00 71.19 227 VAL A O 1
ATOM 1771 N N . ILE A 1 228 ? 9.785 -4.652 -5.413 1.00 76.19 228 ILE A N 1
ATOM 1772 C CA . ILE A 1 228 ? 9.465 -5.840 -4.626 1.00 76.19 228 ILE A CA 1
ATOM 1773 C C . ILE A 1 228 ? 8.141 -6.403 -5.131 1.00 76.19 228 ILE A C 1
ATOM 1775 O O . ILE A 1 228 ? 7.155 -5.674 -5.233 1.00 76.19 228 ILE A O 1
ATOM 1779 N N . THR A 1 229 ? 8.113 -7.696 -5.455 1.00 83.69 229 THR A N 1
ATOM 1780 C CA . THR A 1 229 ? 6.858 -8.409 -5.717 1.00 83.69 229 THR A CA 1
ATOM 1781 C C . THR A 1 229 ? 6.397 -9.081 -4.443 1.00 83.69 229 THR A C 1
ATOM 1783 O O . THR A 1 229 ? 7.133 -9.863 -3.835 1.00 83.69 229 THR A O 1
ATOM 1786 N N . TYR A 1 230 ? 5.157 -8.791 -4.085 1.00 86.44 230 TYR A N 1
ATOM 1787 C CA . TYR A 1 230 ? 4.457 -9.422 -2.986 1.00 86.44 230 TYR A CA 1
ATOM 1788 C C . TYR A 1 230 ? 3.393 -10.361 -3.541 1.00 86.44 230 TYR A C 1
ATOM 1790 O O . TYR A 1 230 ? 2.739 -10.051 -4.538 1.00 86.44 230 TYR A O 1
ATOM 1798 N N . GLU A 1 231 ? 3.238 -11.506 -2.891 1.00 89.50 231 GLU A N 1
ATOM 1799 C CA . GLU A 1 231 ? 2.279 -12.552 -3.242 1.00 89.50 231 GLU A CA 1
ATOM 1800 C C . GLU A 1 231 ? 1.339 -12.784 -2.053 1.00 89.50 231 GLU A C 1
ATOM 1802 O O . GLU A 1 231 ? 1.659 -12.397 -0.929 1.00 89.50 231 GLU A O 1
ATOM 1807 N N . ASN A 1 232 ? 0.195 -13.432 -2.290 1.00 91.69 232 ASN A N 1
ATOM 1808 C CA . ASN A 1 232 ? -0.814 -13.714 -1.264 1.00 91.69 232 ASN A CA 1
ATOM 1809 C C . ASN A 1 232 ? -1.274 -12.451 -0.524 1.00 91.69 232 ASN A C 1
ATOM 1811 O O . ASN A 1 232 ? -1.304 -12.403 0.709 1.00 91.69 232 ASN A O 1
ATOM 1815 N N . LEU A 1 233 ? -1.614 -11.423 -1.299 1.00 93.50 233 LEU A N 1
ATOM 1816 C CA . LEU A 1 233 ? -2.074 -10.141 -0.792 1.00 93.50 233 LEU A CA 1
ATOM 1817 C C . LEU A 1 233 ? -3.573 -10.149 -0.477 1.00 93.50 233 LEU A C 1
ATOM 1819 O O . LEU A 1 233 ? -4.361 -10.812 -1.152 1.00 93.50 233 LEU A O 1
ATOM 1823 N N . MET A 1 234 ? -3.973 -9.361 0.518 1.00 95.81 234 MET A N 1
ATOM 1824 C CA . MET A 1 234 ? -5.361 -8.984 0.782 1.00 95.81 234 MET A CA 1
ATOM 1825 C C . MET A 1 234 ? -5.467 -7.464 0.819 1.00 95.81 234 MET A C 1
ATOM 1827 O O . MET A 1 234 ? -4.722 -6.797 1.533 1.00 95.81 234 MET A O 1
ATOM 1831 N N . GLN A 1 235 ? -6.411 -6.925 0.058 1.00 95.62 235 GLN A N 1
ATOM 1832 C CA . GLN A 1 235 ? -6.720 -5.503 0.028 1.00 95.62 235 GLN A CA 1
ATOM 1833 C C . GLN A 1 235 ? -7.997 -5.261 0.825 1.00 95.62 235 GLN A C 1
ATOM 1835 O O . GLN A 1 235 ? -9.054 -5.781 0.455 1.00 95.62 235 GLN A O 1
ATOM 1840 N N . VAL A 1 236 ? -7.896 -4.468 1.889 1.00 96.81 236 VAL A N 1
ATOM 1841 C CA . VAL A 1 236 ? -9.036 -4.070 2.718 1.00 96.81 236 VAL A CA 1
ATOM 1842 C C . VAL A 1 236 ? -9.247 -2.569 2.588 1.00 96.81 236 VAL A C 1
ATOM 1844 O O . VAL A 1 236 ? -8.335 -1.789 2.862 1.00 96.81 236 VAL A O 1
ATOM 1847 N N . ASP A 1 237 ? -10.455 -2.179 2.201 1.00 95.38 237 ASP A N 1
ATOM 1848 C CA . ASP A 1 237 ? -10.894 -0.786 2.212 1.00 95.38 237 ASP A CA 1
ATOM 1849 C C . ASP A 1 237 ? -11.619 -0.479 3.517 1.00 95.38 237 ASP A C 1
ATOM 1851 O O . ASP A 1 237 ? -12.531 -1.212 3.901 1.00 95.38 237 ASP A O 1
ATOM 1855 N N . THR A 1 238 ? -11.236 0.616 4.167 1.00 95.25 238 THR A N 1
ATOM 1856 C CA . THR A 1 238 ? -11.831 1.142 5.395 1.00 95.25 238 THR A CA 1
ATOM 1857 C C . THR A 1 238 ? -12.472 2.497 5.117 1.00 95.25 238 THR A C 1
ATOM 1859 O O . THR A 1 238 ? -11.786 3.505 4.958 1.00 95.25 238 THR A O 1
ATOM 1862 N N . ASP A 1 239 ? -13.798 2.535 5.117 1.00 94.69 239 ASP A N 1
ATOM 1863 C CA . ASP A 1 239 ? -14.603 3.744 4.974 1.00 94.69 239 ASP A CA 1
ATOM 1864 C C . ASP A 1 239 ? -14.990 4.331 6.336 1.00 94.69 239 ASP A C 1
ATOM 1866 O O . ASP A 1 239 ? -15.416 3.614 7.247 1.00 94.69 239 ASP A O 1
ATOM 1870 N N . LEU A 1 240 ? -14.956 5.658 6.443 1.00 93.50 240 LEU A N 1
ATOM 1871 C CA . LEU A 1 240 ? -15.504 6.427 7.553 1.00 93.50 240 LEU A CA 1
ATOM 1872 C C . LEU A 1 240 ? -16.906 6.931 7.208 1.00 93.50 240 LEU A C 1
ATOM 1874 O O . LEU A 1 240 ? -17.111 7.709 6.273 1.00 93.50 240 LEU A O 1
ATOM 1878 N N . TYR A 1 241 ? -17.867 6.554 8.041 1.00 95.12 241 TYR A N 1
ATOM 1879 C CA . TYR A 1 241 ? -19.242 7.022 7.975 1.00 95.12 241 TYR A CA 1
ATOM 1880 C C . TYR A 1 241 ? -19.554 7.883 9.197 1.00 95.12 241 TYR A C 1
ATOM 1882 O O . TYR A 1 241 ? -19.349 7.445 10.328 1.00 95.12 241 TYR A O 1
ATOM 1890 N N . VAL A 1 242 ? -20.095 9.086 8.990 1.00 93.44 242 VAL A N 1
ATOM 1891 C CA . VAL A 1 242 ? -20.436 10.036 10.061 1.00 93.44 242 VAL A CA 1
ATOM 1892 C C . VAL A 1 242 ? -21.912 10.405 10.005 1.00 93.44 242 VAL A C 1
ATOM 1894 O O . VAL A 1 242 ? -22.469 10.683 8.947 1.00 93.44 242 VAL A O 1
ATOM 1897 N N . GLN A 1 243 ? -22.539 10.434 11.172 1.00 94.75 243 GLN A N 1
ATOM 1898 C CA . GLN A 1 243 ? -23.881 10.931 11.404 1.00 94.75 243 GLN A CA 1
ATOM 1899 C C . GLN A 1 243 ? -23.797 12.203 12.255 1.00 94.75 243 GLN A C 1
ATOM 1901 O O . GLN A 1 243 ? -23.445 12.171 13.439 1.00 94.75 243 GLN A O 1
ATOM 1906 N N . ILE A 1 244 ? -24.162 13.331 11.649 1.00 90.56 244 ILE A N 1
ATOM 1907 C CA . ILE A 1 244 ? -24.373 14.591 12.364 1.00 90.56 244 ILE A CA 1
ATOM 1908 C C . ILE A 1 244 ? -25.777 14.607 12.976 1.00 90.56 244 ILE A C 1
ATOM 1910 O O . ILE A 1 244 ? -26.718 14.077 12.394 1.00 90.56 244 ILE A O 1
ATOM 1914 N N . SER A 1 245 ? -25.942 15.232 14.142 1.00 82.94 245 SER A N 1
ATOM 1915 C CA . SER A 1 245 ? -27.168 15.168 14.964 1.00 82.94 245 SER A CA 1
ATOM 1916 C C . SER A 1 245 ? -28.468 15.591 14.264 1.00 82.94 245 SER A C 1
ATOM 1918 O O . SER A 1 245 ? -29.553 15.220 14.705 1.00 82.94 245 SER A O 1
ATOM 1920 N N . VAL A 1 246 ? -28.372 16.354 13.176 1.00 83.12 246 VAL A N 1
ATOM 1921 C CA . VAL A 1 246 ? -29.516 16.820 12.379 1.00 83.12 246 VAL A CA 1
ATOM 1922 C C . VAL A 1 246 ? -29.899 15.877 11.231 1.00 83.12 246 VAL A C 1
ATOM 1924 O O . VAL A 1 246 ? -30.906 16.119 10.571 1.00 83.12 246 VAL A O 1
ATOM 1927 N N . GLN A 1 247 ? -29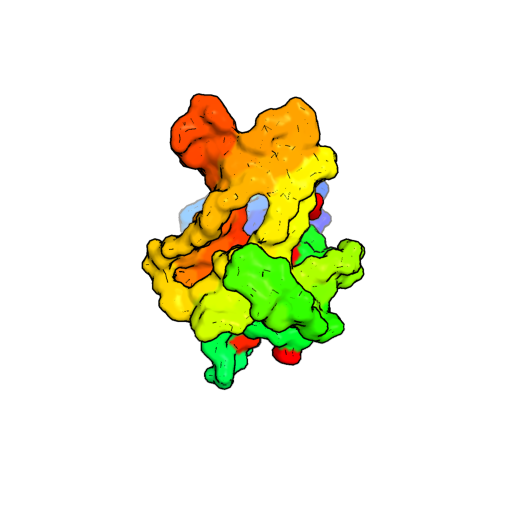.125 14.816 10.978 1.00 86.75 247 GLN A N 1
ATOM 1928 C CA . GLN A 1 247 ? -29.372 13.846 9.910 1.00 86.75 247 GLN A CA 1
ATOM 1929 C C . GLN A 1 247 ? -29.611 12.438 10.485 1.00 86.75 247 GLN A C 1
ATOM 1931 O O . GLN A 1 247 ? -28.854 11.978 11.342 1.00 86.75 247 GLN A O 1
ATOM 1936 N N . PRO A 1 248 ? -30.656 11.723 10.030 1.00 89.62 248 PRO A N 1
ATOM 1937 C CA . PRO A 1 248 ? -30.959 10.383 10.531 1.00 89.62 248 PRO A CA 1
ATOM 1938 C C . PRO A 1 248 ? -29.989 9.313 10.014 1.00 89.62 248 PRO A C 1
ATOM 1940 O O . PRO A 1 248 ? -29.836 8.286 10.670 1.00 89.62 248 PRO A O 1
ATOM 1943 N N . ASP A 1 249 ? -29.302 9.569 8.900 1.00 95.88 249 ASP A N 1
ATOM 1944 C CA . ASP A 1 249 ? -28.480 8.579 8.208 1.00 95.88 249 ASP A CA 1
ATOM 1945 C C . ASP A 1 249 ? -26.987 8.901 8.296 1.00 95.88 249 ASP A C 1
ATOM 1947 O O . ASP A 1 249 ? -26.575 10.063 8.263 1.00 95.88 249 ASP A O 1
ATOM 1951 N N . TYR A 1 250 ? -26.171 7.850 8.347 1.00 96.62 250 TYR A N 1
ATOM 1952 C CA . TYR A 1 250 ? -24.723 7.958 8.228 1.00 96.62 250 TYR A CA 1
ATOM 1953 C C . TYR A 1 250 ? -24.324 8.314 6.795 1.00 96.62 250 TYR A C 1
ATOM 1955 O O . TYR A 1 250 ? -24.735 7.645 5.849 1.00 96.62 250 TYR A O 1
ATOM 1963 N N . GLN A 1 251 ? -23.480 9.331 6.649 1.00 96.06 251 GLN A N 1
ATOM 1964 C CA . GLN A 1 251 ? -22.933 9.770 5.370 1.00 96.06 251 GLN A CA 1
ATOM 1965 C C . GLN A 1 251 ? -21.454 9.404 5.283 1.00 96.06 251 GLN A C 1
ATOM 1967 O O . GLN A 1 251 ? -20.708 9.598 6.244 1.00 96.06 251 GLN A O 1
ATOM 1972 N N . TRP A 1 252 ? -21.025 8.908 4.127 1.00 94.88 252 TRP A N 1
ATOM 1973 C CA . TRP A 1 252 ? -19.614 8.654 3.846 1.00 94.88 252 TRP A CA 1
ATOM 1974 C C . TRP A 1 252 ? -18.807 9.960 3.906 1.00 94.88 252 TRP A C 1
ATOM 1976 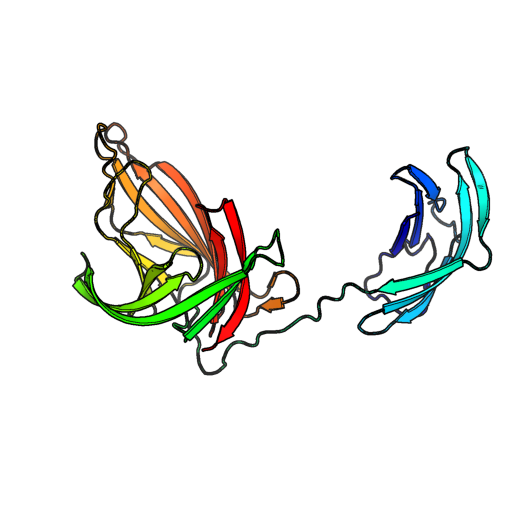O O . TRP A 1 252 ? -19.252 10.983 3.383 1.00 94.88 252 TRP A O 1
ATOM 1986 N N . GLN A 1 253 ? -17.650 9.932 4.568 1.00 92.88 253 GLN A N 1
ATOM 1987 C CA . GLN A 1 253 ? -16.755 11.089 4.726 1.00 92.88 253 GLN A CA 1
ATOM 1988 C C . GLN A 1 253 ? -15.366 10.880 4.118 1.00 92.88 253 GLN A C 1
ATOM 1990 O O . GLN A 1 253 ? -14.593 11.830 4.023 1.00 92.88 253 GLN A O 1
ATOM 1995 N N . GLY A 1 254 ? -15.031 9.655 3.730 1.00 89.50 254 GLY A N 1
ATOM 1996 C CA . GLY A 1 254 ? -13.711 9.297 3.234 1.00 89.50 254 GLY A CA 1
ATOM 1997 C C . GLY A 1 254 ? -13.379 7.857 3.580 1.00 89.50 254 GLY A C 1
ATOM 1998 O O . GLY A 1 254 ? -14.143 7.185 4.269 1.00 89.50 254 GLY A O 1
ATOM 1999 N N . GLY A 1 255 ? -12.221 7.402 3.129 1.00 90.25 255 GLY A N 1
ATOM 2000 C CA . GLY A 1 255 ? -11.717 6.074 3.435 1.00 90.25 255 GLY A CA 1
ATOM 2001 C C . GLY A 1 255 ? -10.256 5.929 3.044 1.00 90.25 255 GLY A C 1
ATOM 2002 O O . GLY A 1 255 ? -9.660 6.847 2.476 1.00 90.25 255 GLY A O 1
ATOM 2003 N N . TYR A 1 256 ? -9.685 4.781 3.371 1.00 89.94 256 TYR A N 1
ATOM 2004 C CA . TYR A 1 256 ? -8.355 4.372 2.940 1.00 89.94 256 TYR A CA 1
ATOM 2005 C C . TYR A 1 256 ? -8.323 2.892 2.625 1.00 89.94 256 TYR A C 1
ATOM 2007 O O . TYR A 1 256 ? -9.146 2.118 3.101 1.00 89.94 256 TYR A O 1
ATOM 2015 N N . THR A 1 257 ? -7.300 2.511 1.878 1.00 91.75 257 THR A N 1
ATOM 2016 C CA . THR A 1 257 ? -6.984 1.124 1.585 1.00 91.75 257 THR A CA 1
ATOM 2017 C C . THR A 1 257 ? -5.753 0.712 2.379 1.00 91.75 257 THR A C 1
ATOM 2019 O O . THR A 1 257 ? -4.752 1.433 2.405 1.00 91.75 257 THR A O 1
ATOM 2022 N N . THR A 1 258 ? -5.805 -0.471 2.982 1.00 93.62 258 THR A N 1
ATOM 2023 C CA . THR A 1 258 ? -4.636 -1.145 3.553 1.00 93.62 258 THR A CA 1
ATOM 2024 C C . THR A 1 258 ? -4.395 -2.450 2.809 1.00 93.62 258 THR A C 1
ATOM 2026 O O . THR A 1 258 ? -5.331 -3.204 2.535 1.00 93.62 258 THR A O 1
ATOM 2029 N N . ILE A 1 259 ? -3.134 -2.721 2.475 1.00 94.31 259 ILE A N 1
ATOM 2030 C CA . ILE A 1 259 ? -2.734 -3.956 1.797 1.00 94.31 259 ILE A CA 1
ATOM 2031 C C . ILE A 1 259 ? -1.942 -4.815 2.770 1.00 94.31 259 ILE A C 1
ATOM 2033 O O . ILE A 1 259 ? -0.923 -4.383 3.309 1.00 94.31 259 ILE A O 1
ATOM 2037 N N . TYR A 1 260 ? -2.411 -6.039 2.959 1.00 94.75 260 TYR A N 1
ATOM 2038 C CA . TYR A 1 260 ? -1.836 -7.050 3.829 1.00 94.75 260 TYR A CA 1
ATOM 2039 C C . TYR A 1 260 ? -1.206 -8.167 3.002 1.00 94.75 260 TYR A C 1
ATOM 2041 O O . TYR A 1 260 ? -1.688 -8.467 1.914 1.00 94.75 260 TYR A O 1
ATOM 2049 N N . SER A 1 261 ? -0.176 -8.822 3.528 1.00 92.06 261 SER A N 1
ATOM 2050 C CA . SER A 1 261 ? 0.411 -10.037 2.954 1.00 92.06 261 SER A CA 1
ATOM 2051 C C . SER A 1 261 ? 0.501 -11.134 4.002 1.00 92.06 261 SER A C 1
ATOM 2053 O O . SER A 1 261 ? 0.902 -10.873 5.145 1.00 92.06 261 SER A O 1
ATOM 2055 N N . LYS A 1 262 ? 0.164 -12.366 3.601 1.00 90.38 262 LYS A N 1
ATOM 2056 C CA . LYS A 1 262 ? 0.307 -13.550 4.458 1.00 90.38 262 LYS A CA 1
ATOM 2057 C C . LYS A 1 262 ? 1.738 -13.683 4.987 1.00 90.38 262 LYS A C 1
ATOM 2059 O O . LYS A 1 262 ? 2.705 -13.510 4.251 1.00 90.38 262 LYS A O 1
ATOM 2064 N N . GLY A 1 263 ? 1.877 -13.971 6.277 1.00 86.44 263 GLY A N 1
ATOM 2065 C CA . GLY A 1 263 ? 3.168 -14.150 6.944 1.00 86.44 263 GLY A CA 1
ATOM 2066 C C . GLY A 1 263 ? 4.036 -12.887 7.023 1.00 86.44 263 GLY A C 1
ATOM 2067 O O . GLY A 1 263 ? 5.233 -13.000 7.274 1.00 86.44 263 GLY A O 1
ATOM 2068 N N . ILE A 1 264 ? 3.474 -11.698 6.767 1.00 86.69 264 ILE A N 1
ATOM 2069 C CA . ILE A 1 264 ? 4.201 -10.422 6.861 1.00 86.69 264 ILE A CA 1
ATOM 2070 C C . ILE A 1 264 ? 3.396 -9.381 7.639 1.00 86.69 264 ILE A C 1
ATOM 2072 O O . ILE A 1 264 ? 3.914 -8.787 8.583 1.00 86.69 264 ILE A O 1
ATOM 2076 N N . GLY A 1 265 ? 2.141 -9.133 7.257 1.00 88.56 265 GLY A N 1
ATOM 2077 C CA . GLY A 1 265 ? 1.370 -7.993 7.755 1.00 88.56 265 GLY A CA 1
ATOM 2078 C C . GLY A 1 265 ? 1.177 -6.896 6.722 1.00 88.56 265 GLY A C 1
ATOM 2079 O O . GLY A 1 265 ? 0.991 -7.175 5.539 1.00 88.56 265 GLY A O 1
ATOM 2080 N N . VAL A 1 266 ? 1.167 -5.644 7.175 1.00 91.69 266 VAL A N 1
ATOM 2081 C CA . VAL A 1 266 ? 0.893 -4.483 6.317 1.00 91.69 266 VAL A CA 1
ATOM 2082 C C . VAL A 1 266 ? 2.057 -4.265 5.349 1.00 91.69 266 VAL A C 1
ATOM 2084 O O . VAL A 1 266 ? 3.198 -4.068 5.758 1.00 91.69 266 VAL A O 1
ATOM 2087 N N . ILE A 1 267 ? 1.760 -4.301 4.053 1.00 90.38 267 ILE A N 1
ATOM 2088 C CA . ILE A 1 267 ? 2.719 -4.061 2.968 1.00 90.38 267 ILE A CA 1
ATOM 2089 C C . ILE A 1 267 ? 2.664 -2.619 2.489 1.00 90.38 267 ILE A C 1
ATOM 2091 O O . ILE A 1 267 ? 3.692 -2.038 2.157 1.00 90.38 267 ILE A O 1
ATOM 2095 N N . GLY A 1 268 ? 1.467 -2.050 2.434 1.00 86.31 268 GLY A N 1
ATOM 2096 C CA . GLY A 1 268 ? 1.249 -0.710 1.921 1.00 86.31 268 GLY A CA 1
ATOM 2097 C C . GLY A 1 268 ? 0.130 -0.036 2.684 1.00 86.31 268 GLY A C 1
ATOM 2098 O O . GLY A 1 268 ? -0.920 -0.644 2.918 1.00 86.31 268 GLY A O 1
ATOM 2099 N N . PHE A 1 269 ? 0.365 1.210 3.072 1.00 84.00 269 PHE A N 1
ATOM 2100 C CA . PHE A 1 269 ? -0.652 2.056 3.676 1.00 84.00 269 PHE A CA 1
ATOM 2101 C C . PHE A 1 269 ? -0.425 3.518 3.301 1.00 84.00 269 PHE A C 1
ATOM 2103 O O . PHE A 1 269 ? 0.686 3.939 2.966 1.00 84.00 269 PHE A O 1
ATOM 2110 N N . TYR A 1 270 ? -1.505 4.285 3.380 1.00 76.81 270 TYR A N 1
ATOM 2111 C CA . TYR A 1 270 ? -1.469 5.730 3.253 1.00 76.81 270 TYR A CA 1
ATOM 2112 C C . TYR A 1 270 ? -1.435 6.371 4.643 1.00 76.81 270 TYR A C 1
ATOM 2114 O O . TYR A 1 270 ? -2.316 6.112 5.466 1.00 76.81 270 TYR A O 1
ATOM 2122 N N . ASP A 1 271 ? -0.430 7.200 4.914 1.00 69.62 271 ASP A N 1
ATOM 2123 C CA . ASP A 1 271 ? -0.374 8.017 6.123 1.00 69.62 271 ASP A CA 1
ATOM 2124 C C . ASP A 1 271 ? -1.046 9.367 5.855 1.00 69.62 271 ASP A C 1
ATOM 2126 O O . ASP A 1 271 ? -0.498 10.243 5.181 1.00 69.62 271 ASP A O 1
ATOM 2130 N N . PHE A 1 272 ? -2.240 9.553 6.412 1.00 67.25 272 PHE A N 1
ATOM 2131 C CA . PHE A 1 272 ? -2.988 10.803 6.289 1.00 67.25 272 PHE A CA 1
ATOM 2132 C C . PHE A 1 272 ? -2.321 11.995 6.970 1.00 67.25 272 PHE A C 1
ATOM 2134 O O . PHE A 1 272 ? -2.521 13.127 6.533 1.00 67.25 272 PHE A O 1
ATOM 2141 N N . THR A 1 273 ? -1.553 11.764 8.034 1.00 63.16 273 THR A N 1
ATOM 2142 C CA . THR A 1 273 ? -0.886 12.835 8.785 1.00 63.16 273 THR A CA 1
ATOM 2143 C C . THR A 1 273 ? 0.237 13.438 7.956 1.00 63.16 273 THR A C 1
ATOM 2145 O O . THR A 1 273 ? 0.442 14.651 7.965 1.00 63.16 273 THR A O 1
ATOM 2148 N N . LEU A 1 274 ? 0.951 12.582 7.224 1.00 66.12 274 LEU A N 1
ATOM 2149 C CA . LEU A 1 274 ? 2.071 12.971 6.371 1.00 66.12 274 LEU A CA 1
ATOM 2150 C C . LEU A 1 274 ? 1.661 13.219 4.916 1.00 66.12 274 LEU A C 1
ATOM 2152 O O . LEU A 1 274 ? 2.466 13.744 4.152 1.00 66.12 274 LEU A O 1
ATOM 2156 N N . ASN A 1 275 ? 0.422 12.874 4.548 1.00 76.94 275 ASN A N 1
ATOM 2157 C CA . ASN A 1 275 ? -0.069 12.888 3.173 1.00 76.94 275 ASN A CA 1
ATOM 2158 C C . ASN A 1 275 ? 0.884 12.120 2.234 1.00 76.94 275 ASN A C 1
ATOM 2160 O O . ASN A 1 275 ? 1.279 12.633 1.189 1.00 76.94 275 ASN A O 1
ATOM 2164 N N . ALA A 1 276 ? 1.300 10.922 2.658 1.00 75.81 276 ALA A N 1
ATOM 2165 C CA . ALA A 1 276 ? 2.332 10.128 1.995 1.00 75.81 276 ALA A CA 1
ATOM 2166 C C . ALA A 1 276 ? 1.996 8.631 1.992 1.00 75.81 276 ALA A C 1
ATOM 2168 O O . ALA A 1 276 ? 1.428 8.098 2.948 1.00 75.81 276 ALA A O 1
ATOM 2169 N N . SER A 1 277 ? 2.393 7.945 0.921 1.00 82.31 277 SER A N 1
ATOM 2170 C CA . SER A 1 277 ? 2.257 6.493 0.781 1.00 82.31 277 SER A CA 1
ATOM 2171 C C . SER A 1 277 ? 3.536 5.792 1.220 1.00 82.31 277 SER A C 1
ATOM 2173 O O . SER A 1 277 ? 4.632 6.134 0.771 1.00 82.31 277 SER A O 1
ATOM 2175 N N . TYR A 1 278 ? 3.394 4.776 2.066 1.00 83.38 278 TYR A N 1
ATOM 2176 C CA . TYR A 1 278 ? 4.508 3.978 2.566 1.00 83.38 278 TYR A CA 1
ATOM 2177 C C . TYR A 1 278 ? 4.389 2.536 2.091 1.00 83.38 278 TYR A C 1
ATOM 2179 O O . TYR A 1 278 ? 3.330 1.916 2.193 1.00 83.38 278 TYR A O 1
ATOM 2187 N N . ILE A 1 279 ? 5.502 1.999 1.596 1.00 84.88 279 ILE A N 1
ATOM 2188 C CA . ILE A 1 279 ? 5.623 0.641 1.065 1.00 84.88 279 ILE A CA 1
ATOM 2189 C C . ILE A 1 279 ? 6.675 -0.107 1.876 1.00 84.88 279 ILE A C 1
ATOM 2191 O O . ILE A 1 279 ? 7.761 0.411 2.140 1.00 84.88 279 ILE A O 1
ATOM 2195 N N . LEU A 1 280 ? 6.378 -1.341 2.263 1.00 84.44 280 LEU A N 1
ATOM 2196 C CA . LEU A 1 280 ? 7.303 -2.190 2.995 1.00 84.44 280 LEU A CA 1
ATOM 2197 C C . LEU A 1 280 ? 8.558 -2.467 2.151 1.00 84.44 280 LEU A C 1
ATOM 2199 O O . LEU A 1 280 ? 8.502 -2.658 0.937 1.00 84.44 280 LEU A O 1
ATOM 2203 N N . THR A 1 281 ? 9.715 -2.484 2.800 1.00 82.00 281 THR A N 1
ATOM 2204 C CA . THR A 1 281 ? 11.010 -2.794 2.172 1.00 82.00 281 THR A CA 1
ATOM 2205 C C . THR A 1 281 ? 11.778 -3.883 2.900 1.00 82.00 281 THR A C 1
ATOM 2207 O O . THR A 1 281 ? 12.614 -4.548 2.294 1.00 82.00 281 THR A O 1
ATOM 2210 N N . SER A 1 282 ? 11.500 -4.086 4.188 1.00 81.19 282 SER A N 1
ATOM 2211 C CA . SER A 1 282 ? 12.089 -5.158 4.982 1.00 81.19 282 SER A CA 1
ATOM 2212 C C . SER A 1 282 ? 11.158 -5.566 6.118 1.00 81.19 282 SER A C 1
ATOM 2214 O O . SER A 1 282 ? 10.454 -4.729 6.688 1.00 81.19 282 SER A O 1
ATOM 2216 N N . TYR A 1 283 ? 11.182 -6.853 6.450 1.00 79.12 283 TYR A N 1
ATOM 2217 C CA . TYR A 1 283 ? 10.397 -7.458 7.516 1.00 79.12 283 TYR A CA 1
ATOM 2218 C C . TYR A 1 283 ? 11.255 -8.433 8.319 1.00 79.12 283 TYR A C 1
ATOM 2220 O O . TYR A 1 283 ? 11.991 -9.240 7.746 1.00 79.12 283 TYR A O 1
ATOM 2228 N N . THR A 1 284 ? 11.139 -8.368 9.643 1.00 81.94 284 THR A N 1
ATOM 2229 C CA . THR A 1 284 ? 11.662 -9.380 10.559 1.00 81.94 284 THR A CA 1
ATOM 2230 C C . THR A 1 284 ? 10.479 -10.009 11.301 1.00 81.94 284 THR A C 1
ATOM 2232 O O . THR A 1 284 ? 9.771 -9.277 12.005 1.00 81.94 284 THR A O 1
ATOM 2235 N N . PRO A 1 285 ? 10.246 -11.327 11.138 1.00 78.00 285 PRO A N 1
ATOM 2236 C CA . PRO A 1 285 ? 9.193 -12.035 11.856 1.00 78.00 285 PRO A CA 1
ATOM 2237 C C . PRO A 1 285 ? 9.389 -12.040 13.373 1.00 78.00 285 PRO A C 1
ATOM 2239 O O . PRO A 1 285 ? 10.480 -11.659 13.862 1.00 78.00 285 PRO A O 1
#

Foldseek 3Di:
DDKDWDFDDPDDDQAKAFLCRVIWIFDDDPNHTFKIQDHDVPPRFKMWGFHDDDQFKTWTWIWGWIAGPVRDIDTDDTHIDMDTPPQLQAAEPDADPVFLALADPFAKFKKAFLVHRVDIKIKGFPAWDWDQAPVGIDIWTWIAIPPPRDIWTWDDDPQWIWTWDFDDDPPGWTWGIDTGRDDGSPADAFDKDKGDWTWIGDVPDPIKIKMKMKGWHDFQAWDDDSSYIAGGKIKMKIWMWIGDPVDPDTDTDDIWIFMTGTNFYTQWTQDPVVRTIIGTDDGGD

Sequence (285 aa):
GQIIFQIADDDLAVGTYTDDDQAYFVYAENQQILYESVPGPGNTDFSITITAIDSFSIEGTFSGTVKGADSSFKLISDGKFKGLISYAPVIKIAPNPDNDDYFQMGTKWVYRNDEDPNDQLTITNVGDTIINAPSGTFTYVIFENSRTGEHRYYRKDGNNFYEYTVPHLGNGGVVDPLDILIVKNDGEVGDVWETDPYTISTGGLPPVKAKLRNSVLNKDYSSVFGVITYENLMQVDTDLYVQISVQPDYQWQGGYTTIYSKGIGVIGFYDFTLNASYILTSYTP

Radius of gyration: 26.7 Å; chains: 1; bounding box: 59×46×73 Å